Protein AF-A0A3P6RYJ1-F1 (afdb_monomer_lite)

Organism: Dibothriocephalus latus (NCBI:txid60516)

Radius of gyration: 26.03 Å; chains: 1; bounding box: 47×87×56 Å

Secondary structure (DSSP, 8-state):
-BHHHHHHHHHHHHTT----HHHHHH-EEEEEEETTPPP-TT-HHHHTT--HHHHHHHHHHHHHHHHHHHHTTTS--TTS-TTHHHHHS-EEEEEETTEEEEEEE-STT-EEE-EEEEEEEE-HHHHTT-S-GGGS-HHHHEEEEEEE-TTT-BEEE-SPPPPGGG---SPP-SBSSS----SSHHHHHHHHHHHHHHHHHHHHHHHHHHT-

Structure (mmCIF, N/CA/C/O backbone):
data_AF-A0A3P6RYJ1-F1
#
_entry.id   AF-A0A3P6RYJ1-F1
#
loop_
_atom_site.group_PDB
_atom_site.id
_atom_site.type_symbol
_atom_site.label_atom_id
_atom_site.label_alt_id
_atom_site.label_comp_id
_atom_site.label_asym_id
_atom_site.label_entity_id
_atom_site.label_seq_id
_atom_site.pdbx_PDB_ins_code
_atom_site.Cartn_x
_atom_site.Cartn_y
_atom_site.Cartn_z
_atom_site.occupancy
_atom_site.B_iso_or_equiv
_atom_site.auth_seq_id
_atom_site.auth_comp_id
_atom_site.auth_asym_id
_atom_site.auth_atom_id
_atom_site.pdbx_PDB_model_num
ATOM 1 N N . MET A 1 1 ? 5.401 1.996 4.302 1.00 82.88 1 MET A N 1
ATOM 2 C CA . MET A 1 1 ? 4.744 3.060 3.508 1.00 82.88 1 MET A CA 1
ATOM 3 C C . MET A 1 1 ? 3.743 2.413 2.556 1.00 82.88 1 MET A C 1
ATOM 5 O O . MET A 1 1 ? 4.059 1.356 2.020 1.00 82.88 1 MET A O 1
ATOM 9 N N . LEU A 1 2 ? 2.553 2.995 2.369 1.00 96.00 2 LEU A N 1
ATOM 10 C CA . LEU A 1 2 ? 1.438 2.317 1.693 1.00 96.00 2 LEU A CA 1
ATOM 11 C C . LEU A 1 2 ? 1.564 2.331 0.166 1.00 96.00 2 LEU A C 1
ATOM 13 O O . LEU A 1 2 ? 1.834 3.375 -0.422 1.00 96.00 2 LEU A O 1
ATOM 17 N N . THR A 1 3 ? 1.339 1.180 -0.476 1.00 97.12 3 THR A N 1
ATOM 18 C CA . THR A 1 3 ? 1.622 0.964 -1.909 1.00 97.12 3 THR A CA 1
ATOM 19 C C . THR A 1 3 ? 1.025 2.027 -2.825 1.00 97.12 3 THR A C 1
ATOM 21 O O . THR A 1 3 ? 1.753 2.630 -3.606 1.00 97.12 3 THR A O 1
ATOM 24 N N . TYR A 1 4 ? -0.274 2.311 -2.722 1.00 96.69 4 TYR A N 1
ATOM 25 C CA . TYR A 1 4 ? -0.924 3.259 -3.633 1.00 96.69 4 TYR A CA 1
ATOM 26 C C . TYR A 1 4 ? -0.389 4.693 -3.489 1.00 96.69 4 TYR A C 1
ATOM 28 O O . TYR A 1 4 ? -0.191 5.372 -4.496 1.00 96.69 4 TYR A O 1
ATOM 36 N N . ASP A 1 5 ? -0.096 5.132 -2.262 1.00 96.38 5 ASP A N 1
ATOM 37 C CA . ASP A 1 5 ? 0.447 6.469 -2.002 1.00 96.38 5 ASP A CA 1
ATOM 38 C C . ASP A 1 5 ? 1.859 6.615 -2.579 1.00 96.38 5 ASP A C 1
ATOM 40 O O . ASP A 1 5 ? 2.173 7.621 -3.215 1.00 96.38 5 ASP A O 1
ATOM 44 N N . ILE A 1 6 ? 2.690 5.584 -2.396 1.00 96.81 6 ILE A N 1
ATOM 45 C CA . ILE A 1 6 ? 4.089 5.582 -2.829 1.00 96.81 6 ILE A CA 1
ATOM 46 C C . ILE A 1 6 ? 4.228 5.486 -4.334 1.00 96.81 6 ILE A C 1
ATOM 48 O O . ILE A 1 6 ? 5.007 6.236 -4.912 1.00 96.81 6 ILE A O 1
ATOM 52 N N . LEU A 1 7 ? 3.463 4.611 -4.985 1.00 96.94 7 LEU A N 1
ATOM 53 C CA . LEU A 1 7 ? 3.524 4.506 -6.439 1.00 96.94 7 LEU A CA 1
ATOM 54 C C . LEU A 1 7 ? 3.045 5.799 -7.107 1.00 96.94 7 LEU A C 1
ATOM 56 O O . LEU A 1 7 ? 3.604 6.207 -8.120 1.00 96.94 7 LEU A O 1
ATOM 60 N N . ARG A 1 8 ? 2.057 6.494 -6.524 1.00 95.31 8 ARG A N 1
ATOM 61 C CA . ARG A 1 8 ? 1.645 7.818 -7.010 1.00 95.31 8 ARG A CA 1
ATOM 62 C C . ARG A 1 8 ? 2.754 8.855 -6.842 1.00 95.31 8 ARG A C 1
ATOM 64 O O . ARG A 1 8 ? 2.983 9.627 -7.763 1.00 95.31 8 ARG A O 1
ATOM 71 N N . LEU A 1 9 ? 3.434 8.865 -5.694 1.00 94.31 9 LEU A N 1
ATOM 72 C CA . LEU A 1 9 ? 4.566 9.763 -5.462 1.00 94.31 9 LEU A CA 1
ATOM 73 C C . LEU A 1 9 ? 5.677 9.516 -6.488 1.00 94.31 9 LEU A C 1
ATOM 75 O O . LEU A 1 9 ? 6.078 10.445 -7.175 1.00 94.31 9 LEU A O 1
ATOM 79 N N . TRP A 1 10 ? 6.095 8.262 -6.671 1.00 94.62 10 TRP A N 1
ATOM 80 C CA . TRP A 1 10 ? 7.112 7.917 -7.665 1.00 94.62 10 TRP A CA 1
ATOM 81 C C . TRP A 1 10 ? 6.701 8.273 -9.088 1.00 94.62 10 TRP A C 1
ATOM 83 O O . TRP A 1 10 ? 7.538 8.741 -9.850 1.00 94.62 10 TRP A O 1
ATOM 93 N N . ARG A 1 11 ? 5.428 8.086 -9.459 1.00 94.38 11 ARG A N 1
ATOM 94 C CA . ARG A 1 11 ? 4.942 8.491 -10.782 1.00 94.38 11 ARG A CA 1
ATOM 95 C C . ARG A 1 11 ? 5.188 9.980 -11.014 1.00 94.38 11 ARG A C 1
ATOM 97 O O . ARG A 1 11 ? 5.728 10.324 -12.055 1.00 94.38 11 ARG A O 1
ATOM 104 N N . ASN A 1 12 ? 4.845 10.825 -10.044 1.00 92.50 12 ASN A N 1
ATOM 105 C CA . ASN A 1 12 ? 5.045 12.270 -10.156 1.00 92.50 12 ASN A CA 1
ATOM 106 C C . ASN A 1 12 ? 6.531 12.635 -10.320 1.00 92.50 12 ASN A C 1
ATOM 108 O O . ASN A 1 12 ? 6.859 13.491 -11.132 1.00 92.50 12 ASN A O 1
ATOM 112 N N . GLU A 1 13 ? 7.437 11.967 -9.598 1.00 90.50 13 GLU A N 1
ATOM 113 C CA . GLU A 1 13 ? 8.884 12.199 -9.747 1.00 90.50 13 GLU A CA 1
ATOM 114 C C . GLU A 1 13 ? 9.395 11.775 -11.138 1.00 90.50 13 GLU A C 1
ATOM 116 O O . GLU A 1 13 ? 10.207 12.459 -11.766 1.00 90.50 13 GLU A O 1
ATOM 121 N N . LEU A 1 14 ? 8.879 10.657 -11.655 1.00 91.88 14 LEU A N 1
ATOM 122 C CA . LEU A 1 14 ? 9.252 10.102 -12.958 1.00 91.88 14 LEU A CA 1
ATOM 123 C C . LEU A 1 14 ? 8.663 10.883 -14.145 1.00 91.88 14 LEU A C 1
ATOM 125 O O . LEU A 1 14 ? 9.186 10.786 -15.254 1.00 91.88 14 LEU A O 1
ATOM 129 N N . GLU A 1 15 ? 7.613 11.682 -13.939 1.00 90.25 15 GLU A N 1
ATOM 130 C CA . GLU A 1 15 ? 7.031 12.549 -14.976 1.00 90.25 15 GLU A CA 1
ATOM 131 C C . GLU A 1 15 ? 7.998 13.637 -15.466 1.00 90.25 15 GLU A C 1
ATOM 133 O O . GLU A 1 15 ? 7.813 14.161 -16.563 1.00 90.25 15 GLU A O 1
ATOM 138 N N . SER A 1 16 ? 9.073 13.916 -14.720 1.00 81.19 16 SER A N 1
ATOM 139 C CA . SER A 1 16 ? 10.180 14.766 -15.179 1.00 81.19 16 SER A CA 1
ATOM 140 C C . SER A 1 16 ? 10.881 14.238 -16.442 1.00 81.19 16 SER A C 1
ATOM 142 O O . SER A 1 16 ? 11.546 15.008 -17.134 1.00 81.19 16 SER A O 1
ATOM 144 N N . GLY A 1 17 ? 10.725 12.947 -16.768 1.00 74.75 17 GLY A N 1
ATOM 145 C CA . GLY A 1 17 ? 11.235 12.343 -18.003 1.00 74.75 17 GLY A CA 1
ATOM 146 C C . GLY A 1 17 ? 12.753 12.154 -18.040 1.00 74.75 17 GLY A C 1
ATOM 147 O O . GLY A 1 17 ? 13.317 11.970 -19.116 1.00 74.75 17 GLY A O 1
ATOM 148 N N . VAL A 1 18 ? 13.423 12.209 -16.886 1.00 83.00 18 VAL A N 1
ATOM 149 C CA . VAL A 1 18 ? 14.875 12.013 -16.791 1.00 83.00 18 VAL A CA 1
ATOM 150 C C . VAL A 1 18 ? 15.236 10.572 -17.167 1.00 83.00 18 VAL A C 1
ATOM 152 O O . VAL A 1 18 ? 14.656 9.625 -16.638 1.00 83.00 18 VAL A O 1
ATOM 155 N N . ASP A 1 19 ? 16.221 10.400 -18.053 1.00 87.94 19 ASP A N 1
ATOM 156 C CA . ASP A 1 19 ? 16.828 9.091 -18.306 1.00 87.94 19 ASP A CA 1
ATOM 157 C C . ASP A 1 19 ? 17.632 8.661 -17.072 1.00 87.94 19 ASP A C 1
ATOM 159 O O . ASP A 1 19 ? 18.670 9.239 -16.740 1.00 87.94 19 ASP A O 1
ATOM 163 N N . LEU A 1 20 ? 17.120 7.654 -16.366 1.00 89.75 20 LEU A N 1
ATOM 164 C CA . LEU A 1 20 ? 17.733 7.105 -15.160 1.00 89.75 20 LEU A CA 1
ATOM 165 C C . LEU A 1 20 ? 18.734 5.984 -15.482 1.00 89.75 20 LEU A C 1
ATOM 167 O O . LEU A 1 20 ? 19.465 5.542 -14.590 1.00 89.75 20 LEU A O 1
ATOM 171 N N . GLY A 1 21 ? 18.749 5.478 -16.718 1.00 90.62 21 GLY A N 1
ATOM 172 C CA . GLY A 1 21 ? 19.612 4.401 -17.183 1.00 90.62 21 GLY A CA 1
ATOM 173 C C . GLY A 1 21 ? 19.709 3.219 -16.211 1.00 90.62 21 GLY A C 1
ATOM 174 O O . GLY A 1 21 ? 18.710 2.659 -15.747 1.00 90.62 21 GLY A O 1
ATOM 175 N N . ALA A 1 22 ? 20.947 2.845 -15.880 1.00 91.44 22 ALA A N 1
ATOM 176 C CA . ALA A 1 22 ? 21.252 1.742 -14.970 1.00 91.44 22 ALA A CA 1
ATOM 177 C C . ALA A 1 22 ? 20.757 1.978 -13.530 1.00 91.44 22 ALA A C 1
ATOM 179 O O . ALA A 1 22 ? 20.447 1.015 -12.825 1.00 91.44 22 ALA A O 1
ATOM 180 N N . ALA A 1 23 ? 20.647 3.235 -13.085 1.00 91.50 23 ALA A N 1
ATOM 181 C CA . ALA A 1 23 ? 20.126 3.557 -11.759 1.00 91.50 23 ALA A CA 1
ATOM 182 C C . ALA A 1 23 ? 18.617 3.276 -11.680 1.00 91.50 23 ALA A C 1
ATOM 184 O O . ALA A 1 23 ? 18.167 2.632 -10.735 1.00 91.50 23 ALA A O 1
ATOM 185 N N . GLY A 1 24 ? 17.852 3.652 -12.712 1.00 91.69 24 GLY A N 1
ATOM 186 C CA . GLY A 1 24 ? 16.423 3.328 -12.818 1.00 91.69 24 GLY A CA 1
ATOM 187 C C . GLY A 1 24 ? 16.174 1.821 -12.897 1.00 91.69 24 GLY A C 1
ATOM 188 O O . GLY A 1 24 ? 15.341 1.282 -12.170 1.00 91.69 24 GLY A O 1
ATOM 189 N N . GLN A 1 25 ? 16.981 1.116 -13.693 1.00 92.19 25 GLN A N 1
ATOM 190 C CA . GLN A 1 25 ? 16.953 -0.349 -13.756 1.00 92.19 25 GLN A CA 1
ATOM 191 C C . GLN A 1 25 ? 17.324 -1.007 -12.424 1.00 92.19 25 GLN A C 1
ATOM 193 O O . GLN A 1 25 ? 16.841 -2.095 -12.134 1.00 92.19 25 GLN A O 1
ATOM 198 N N . SER A 1 26 ? 18.142 -0.366 -11.590 1.00 92.56 26 SER A N 1
ATOM 199 C CA . SER A 1 26 ? 18.510 -0.878 -10.262 1.00 92.56 26 SER A CA 1
ATOM 200 C C . SER A 1 26 ? 17.528 -0.469 -9.161 1.00 92.56 26 SER A C 1
ATOM 202 O O . SER A 1 26 ? 17.604 -1.006 -8.059 1.00 92.56 26 SER A O 1
ATOM 204 N N . LEU A 1 27 ? 16.587 0.441 -9.442 1.00 93.06 27 LEU A N 1
ATOM 205 C CA . LEU A 1 27 ? 15.616 0.913 -8.461 1.00 93.06 27 LEU A CA 1
ATOM 206 C C . LEU A 1 27 ? 14.691 -0.226 -8.015 1.00 93.06 27 LEU A C 1
ATOM 208 O O . LEU A 1 27 ? 14.118 -0.957 -8.833 1.00 93.06 27 LEU A O 1
ATOM 212 N N . ILE A 1 28 ? 14.532 -0.326 -6.697 1.00 93.69 28 ILE A N 1
ATOM 213 C CA . ILE A 1 28 ? 13.597 -1.216 -6.017 1.00 93.69 28 ILE A CA 1
ATOM 214 C C . ILE A 1 28 ? 12.707 -0.354 -5.125 1.00 93.69 28 ILE A C 1
ATOM 216 O O . ILE A 1 28 ? 13.196 0.401 -4.287 1.00 93.69 28 ILE A O 1
ATOM 220 N N . ILE A 1 29 ? 11.395 -0.486 -5.289 1.00 95.81 29 ILE A N 1
ATOM 221 C CA . ILE A 1 29 ? 10.397 0.252 -4.518 1.00 95.81 29 ILE A CA 1
ATOM 222 C C . ILE A 1 29 ? 9.667 -0.746 -3.623 1.00 95.81 29 ILE A C 1
ATOM 224 O O . ILE A 1 29 ? 8.799 -1.494 -4.072 1.00 95.81 29 ILE A O 1
ATOM 228 N N . MET A 1 30 ? 10.024 -0.767 -2.341 1.00 95.50 30 MET A N 1
ATOM 229 C CA . MET A 1 30 ? 9.368 -1.609 -1.342 1.00 95.50 30 MET A CA 1
ATOM 230 C C . MET A 1 30 ? 8.218 -0.851 -0.675 1.00 95.50 30 MET A C 1
ATOM 232 O O . MET A 1 30 ? 8.381 0.260 -0.172 1.00 95.50 30 MET A O 1
ATOM 236 N N . THR A 1 31 ? 7.038 -1.461 -0.652 1.00 97.19 31 THR A N 1
ATOM 237 C CA . THR A 1 31 ? 5.813 -0.864 -0.105 1.00 97.19 31 THR A CA 1
ATOM 238 C C . THR A 1 31 ? 4.985 -1.890 0.651 1.00 97.19 31 THR A C 1
ATOM 240 O O . THR A 1 31 ? 5.302 -3.078 0.639 1.00 97.19 31 THR A O 1
ATOM 243 N N . THR A 1 32 ? 3.920 -1.446 1.317 1.00 96.19 32 THR A N 1
ATOM 244 C CA . THR A 1 32 ? 3.041 -2.331 2.080 1.00 96.19 32 THR A CA 1
ATOM 245 C C . THR A 1 32 ? 1.559 -2.078 1.826 1.00 96.19 32 THR A C 1
ATOM 247 O O . THR A 1 32 ? 1.129 -0.951 1.579 1.00 96.19 32 THR A O 1
ATOM 250 N N . LEU A 1 33 ? 0.754 -3.131 1.962 1.00 96.62 33 LEU A N 1
ATOM 251 C CA . LEU A 1 33 ? -0.700 -3.040 2.126 1.00 96.62 33 LEU A CA 1
ATOM 252 C C . LEU A 1 33 ? -1.129 -3.883 3.326 1.00 96.62 33 LEU A C 1
ATOM 254 O O . LEU A 1 33 ? -0.431 -4.842 3.663 1.00 96.62 33 LEU A O 1
ATOM 258 N N . PRO A 1 34 ? -2.258 -3.562 3.983 1.00 95.44 34 PRO A N 1
ATOM 259 C CA . PRO A 1 34 ? -2.792 -4.409 5.040 1.00 95.44 34 PRO A CA 1
ATOM 260 C C . PRO A 1 34 ? -2.960 -5.852 4.566 1.00 95.44 34 PRO A C 1
ATOM 262 O O . PRO A 1 34 ? -3.306 -6.095 3.405 1.00 95.44 34 PRO A O 1
ATOM 265 N N . THR A 1 35 ? -2.736 -6.813 5.461 1.00 91.88 35 THR A N 1
ATOM 266 C CA . THR A 1 35 ? -2.958 -8.234 5.147 1.00 91.88 35 THR A CA 1
ATOM 267 C C . THR A 1 35 ? -4.341 -8.472 4.543 1.00 91.88 35 THR A C 1
ATOM 269 O O . THR A 1 35 ? -5.301 -7.765 4.844 1.00 91.88 35 THR A O 1
ATOM 272 N N . ARG A 1 36 ? -4.438 -9.477 3.661 1.00 86.62 36 ARG A N 1
ATOM 273 C CA . ARG A 1 36 ? -5.643 -9.804 2.869 1.00 86.62 36 ARG A CA 1
ATOM 274 C C . ARG A 1 36 ? -6.053 -8.747 1.833 1.00 86.62 36 ARG A C 1
ATOM 276 O O . ARG A 1 36 ? -7.044 -8.948 1.139 1.00 86.62 36 ARG A O 1
ATOM 283 N N . THR A 1 37 ? -5.285 -7.670 1.671 1.00 92.06 37 THR A N 1
ATOM 284 C CA . THR A 1 37 ? -5.449 -6.752 0.538 1.00 92.06 37 THR A CA 1
ATOM 285 C C . THR A 1 37 ? -4.733 -7.310 -0.689 1.00 92.06 37 THR A C 1
ATOM 287 O O . THR A 1 37 ? -3.547 -7.636 -0.625 1.00 92.06 37 THR A O 1
ATOM 290 N N . ILE A 1 38 ? -5.439 -7.371 -1.818 1.00 91.31 38 ILE A N 1
ATOM 291 C CA . ILE A 1 38 ? -4.855 -7.676 -3.128 1.00 91.31 38 ILE A CA 1
ATOM 292 C C . ILE A 1 38 ? -4.492 -6.350 -3.804 1.00 91.31 38 ILE A C 1
ATOM 294 O O . ILE A 1 38 ? -5.329 -5.448 -3.899 1.00 91.31 38 ILE A O 1
ATOM 298 N N . TYR A 1 39 ? -3.247 -6.219 -4.262 1.00 94.31 39 TYR A N 1
ATOM 299 C CA . TYR A 1 39 ? -2.828 -5.067 -5.056 1.00 94.31 39 TYR A CA 1
ATOM 300 C C . TYR A 1 39 ? -3.540 -5.070 -6.416 1.00 94.31 39 TYR A C 1
ATOM 302 O O . TYR A 1 39 ? -3.597 -6.098 -7.087 1.00 94.31 39 TYR A O 1
ATOM 310 N N . GLN A 1 40 ? -4.090 -3.921 -6.817 1.00 94.44 40 GLN A N 1
ATOM 311 C CA . GLN A 1 40 ? -4.754 -3.743 -8.106 1.00 94.44 40 GLN A CA 1
ATOM 312 C C . GLN A 1 40 ? -4.141 -2.533 -8.833 1.00 94.44 40 GLN A C 1
ATOM 314 O O . GLN A 1 40 ? -4.321 -1.406 -8.365 1.00 94.44 40 GLN A O 1
ATOM 319 N N . PRO A 1 41 ? -3.450 -2.713 -9.972 1.00 93.06 41 PRO A N 1
ATOM 320 C CA . PRO A 1 41 ? -2.806 -1.600 -10.677 1.00 93.06 41 PRO A CA 1
ATOM 321 C C . PRO A 1 41 ? -3.805 -0.594 -11.267 1.00 93.06 41 PRO A C 1
ATOM 323 O O . PRO A 1 41 ? -3.510 0.592 -11.372 1.00 93.06 41 PRO A O 1
ATOM 326 N N . ASN A 1 42 ? -5.027 -1.035 -11.569 1.00 93.00 42 ASN A N 1
ATOM 327 C CA . ASN A 1 42 ? -6.133 -0.211 -12.061 1.00 93.00 42 ASN A CA 1
ATOM 328 C C . ASN A 1 42 ? -7.130 0.188 -10.953 1.00 93.00 42 ASN A C 1
ATOM 330 O O . ASN A 1 42 ? -8.310 0.420 -11.217 1.00 93.00 42 ASN A O 1
ATOM 334 N N . SER A 1 43 ? -6.681 0.234 -9.696 1.00 93.38 43 SER A N 1
ATOM 335 C CA . SER A 1 43 ? -7.537 0.589 -8.563 1.00 93.38 43 SER A CA 1
ATOM 336 C C . SER A 1 43 ? -8.108 2.004 -8.678 1.00 93.38 43 SER A C 1
ATOM 338 O O . SER A 1 43 ? -7.388 2.961 -8.975 1.00 93.38 43 SER A O 1
ATOM 340 N N . SER A 1 44 ? -9.376 2.168 -8.291 1.00 91.88 44 SER A N 1
ATOM 341 C CA . SER A 1 44 ? -10.027 3.479 -8.171 1.00 91.88 44 SER A CA 1
ATOM 342 C C . SER A 1 44 ? -9.381 4.386 -7.115 1.00 91.88 44 SER A C 1
ATOM 344 O O . SER A 1 44 ? -9.682 5.573 -7.048 1.00 91.88 44 SER A O 1
ATOM 346 N N . ILE A 1 45 ? -8.489 3.856 -6.272 1.00 93.06 45 ILE A N 1
ATOM 347 C CA . ILE A 1 45 ? -7.699 4.644 -5.313 1.00 93.06 45 ILE A CA 1
ATOM 348 C C . ILE A 1 45 ? -6.823 5.663 -6.047 1.00 93.06 45 ILE A C 1
ATOM 350 O O . ILE A 1 45 ? -6.709 6.804 -5.596 1.00 93.06 45 ILE A O 1
ATOM 354 N N . TYR A 1 46 ? -6.263 5.279 -7.199 1.00 92.56 46 TYR A N 1
ATOM 355 C CA . TYR A 1 46 ? -5.463 6.179 -8.021 1.00 92.56 46 TYR A CA 1
ATOM 356 C C . TYR A 1 46 ? -6.316 7.298 -8.625 1.00 92.56 46 TYR A C 1
ATOM 358 O O . TYR A 1 46 ? -5.960 8.470 -8.503 1.00 92.56 46 TYR A O 1
ATOM 366 N N . THR A 1 47 ? -7.471 6.961 -9.210 1.00 88.81 47 THR A N 1
ATOM 367 C CA . THR A 1 47 ? -8.365 7.938 -9.859 1.00 88.81 47 THR A CA 1
ATOM 368 C C . THR A 1 47 ? -9.019 8.880 -8.854 1.00 88.81 47 THR A C 1
ATOM 370 O O . THR A 1 47 ? -9.069 10.086 -9.079 1.00 88.81 47 THR A O 1
ATOM 373 N N . ASN A 1 48 ? -9.452 8.354 -7.706 1.00 88.69 48 ASN A N 1
ATOM 374 C CA . ASN A 1 48 ? -10.087 9.135 -6.641 1.00 88.69 48 ASN A CA 1
ATOM 375 C C . ASN A 1 48 ? -9.065 9.885 -5.776 1.00 88.69 48 ASN A C 1
ATOM 377 O O . ASN A 1 48 ? -9.445 10.566 -4.826 1.00 88.69 48 ASN A O 1
ATOM 381 N N . LYS A 1 49 ? -7.766 9.739 -6.077 1.00 87.56 49 LYS A N 1
ATOM 382 C CA . LYS A 1 49 ? -6.644 10.385 -5.388 1.00 87.56 49 LYS A CA 1
ATOM 383 C C . LYS A 1 49 ? -6.668 10.205 -3.866 1.00 87.56 49 LYS A C 1
ATOM 385 O O . LYS A 1 49 ? -6.126 11.041 -3.140 1.00 87.56 49 LYS A O 1
ATOM 390 N N . ILE A 1 50 ? -7.222 9.097 -3.379 1.00 90.31 50 ILE A N 1
ATOM 391 C CA . ILE A 1 50 ? -7.289 8.807 -1.945 1.00 90.31 50 ILE A CA 1
ATOM 392 C C . ILE A 1 50 ? -5.858 8.667 -1.419 1.00 90.31 50 ILE A C 1
ATOM 394 O O . ILE A 1 50 ? -5.084 7.872 -1.944 1.00 90.31 50 ILE A O 1
ATOM 398 N N . ASN A 1 51 ? -5.509 9.443 -0.391 1.00 94.38 51 ASN A N 1
ATOM 399 C CA . ASN A 1 51 ? -4.295 9.211 0.384 1.00 94.38 51 ASN A CA 1
ATOM 400 C C . ASN A 1 51 ? -4.608 8.143 1.437 1.00 94.38 51 ASN A C 1
ATOM 402 O O . ASN A 1 51 ? -5.358 8.408 2.382 1.00 94.38 51 ASN A O 1
ATOM 406 N N . LEU A 1 52 ? -4.094 6.929 1.251 1.00 94.50 52 LEU A N 1
ATOM 407 C CA . LEU A 1 52 ? -4.415 5.816 2.137 1.00 94.50 52 LEU A CA 1
ATOM 408 C C . LEU A 1 52 ? -3.847 6.013 3.535 1.00 94.50 52 LEU A C 1
ATOM 410 O O . LEU A 1 52 ? -4.500 5.601 4.488 1.00 94.50 52 LEU A O 1
ATOM 414 N N . ALA A 1 53 ? -2.684 6.646 3.685 1.00 94.12 53 ALA A N 1
ATOM 415 C CA . ALA A 1 53 ? -2.115 6.928 4.999 1.00 94.12 53 ALA A CA 1
ATOM 416 C C . ALA A 1 53 ? -3.013 7.888 5.792 1.00 94.12 53 ALA A C 1
ATOM 418 O O . ALA A 1 53 ? -3.351 7.614 6.944 1.00 94.12 53 ALA A O 1
ATOM 419 N N . THR A 1 54 ? -3.473 8.967 5.154 1.00 94.88 54 THR A N 1
ATOM 420 C CA . THR A 1 54 ? -4.422 9.913 5.756 1.00 94.88 54 THR A CA 1
ATOM 421 C C . THR A 1 54 ? -5.752 9.235 6.077 1.00 94.88 54 THR A C 1
ATOM 423 O O . THR A 1 54 ? -6.270 9.394 7.182 1.00 94.88 54 THR A O 1
ATOM 426 N N . ALA A 1 55 ? -6.294 8.446 5.145 1.00 94.62 55 ALA A N 1
ATOM 427 C CA . ALA A 1 55 ? -7.548 7.733 5.355 1.00 94.62 55 ALA A CA 1
ATOM 428 C C . ALA A 1 55 ? -7.435 6.707 6.495 1.00 94.62 55 ALA A C 1
ATOM 430 O O . ALA A 1 55 ? -8.328 6.631 7.334 1.00 94.62 55 ALA A O 1
ATOM 431 N N . ALA A 1 56 ? -6.323 5.971 6.574 1.00 94.62 56 ALA A N 1
ATOM 432 C CA . ALA A 1 56 ? -6.035 5.029 7.652 1.00 94.62 56 ALA A CA 1
ATOM 433 C C . ALA A 1 56 ? -5.960 5.722 9.017 1.00 94.62 56 ALA A C 1
ATOM 435 O O . ALA A 1 56 ? -6.567 5.242 9.972 1.00 94.62 56 ALA A O 1
ATOM 436 N N . ALA A 1 57 ? -5.273 6.864 9.102 1.00 94.50 57 ALA A N 1
ATOM 437 C CA . ALA A 1 57 ? -5.171 7.640 10.335 1.00 94.50 57 ALA A CA 1
ATOM 438 C C . ALA A 1 57 ? -6.542 8.161 10.800 1.00 94.50 57 ALA A C 1
ATOM 440 O O . ALA A 1 57 ? -6.928 7.946 11.950 1.00 94.50 57 ALA A O 1
ATOM 441 N N . ALA A 1 58 ? -7.307 8.784 9.897 1.00 96.12 58 ALA A N 1
ATOM 442 C CA . ALA A 1 58 ? -8.645 9.288 10.201 1.00 96.12 58 ALA A CA 1
ATOM 443 C C . ALA A 1 58 ? -9.608 8.152 10.583 1.00 96.12 58 ALA A C 1
ATOM 445 O O . ALA A 1 58 ? -10.308 8.236 11.592 1.00 96.12 58 ALA A O 1
ATOM 446 N N . GLY A 1 59 ? -9.598 7.059 9.817 1.00 96.44 59 GLY A N 1
ATOM 447 C CA . GLY A 1 59 ? -10.416 5.880 10.079 1.00 96.44 59 GLY A CA 1
ATOM 448 C C . GLY A 1 59 ? -10.091 5.232 11.423 1.00 96.44 59 GLY A C 1
ATOM 449 O O . GLY A 1 59 ? -11.009 4.858 12.153 1.00 96.44 59 GLY A O 1
ATOM 450 N N . LEU A 1 60 ? -8.808 5.132 11.787 1.00 96.25 60 LEU A N 1
ATOM 451 C CA . LEU A 1 60 ? -8.395 4.591 13.080 1.00 96.25 60 LEU A CA 1
ATOM 452 C C . LEU A 1 60 ? -8.891 5.479 14.221 1.00 96.25 60 LEU A C 1
ATOM 454 O O . LEU A 1 60 ? -9.514 4.966 15.146 1.00 96.25 60 LEU A O 1
ATOM 458 N N . ALA A 1 61 ? -8.690 6.796 14.133 1.00 96.31 61 ALA A N 1
ATOM 459 C CA . ALA A 1 61 ? -9.174 7.734 15.144 1.00 96.31 61 ALA A CA 1
ATOM 460 C C . ALA A 1 61 ? -10.695 7.615 15.341 1.00 96.31 61 ALA A C 1
ATOM 462 O O . ALA A 1 61 ? -11.157 7.403 16.462 1.00 96.31 61 ALA A O 1
ATOM 463 N N . MET A 1 62 ? -11.469 7.639 14.249 1.00 96.81 62 MET A N 1
ATOM 464 C CA . MET A 1 62 ? -12.923 7.456 14.297 1.00 96.81 62 MET A CA 1
ATOM 465 C C . MET A 1 62 ? -13.310 6.119 14.928 1.00 96.81 62 MET A C 1
ATOM 467 O O . MET A 1 62 ? -14.213 6.062 15.764 1.00 96.81 62 MET A O 1
ATOM 471 N N . ARG A 1 63 ? -12.624 5.035 14.551 1.00 97.25 63 ARG A N 1
ATOM 472 C CA . ARG A 1 63 ? -12.905 3.702 15.079 1.00 97.25 63 ARG A CA 1
ATOM 473 C C . ARG A 1 63 ? -12.638 3.622 16.580 1.00 97.25 63 ARG A C 1
ATOM 475 O O . ARG A 1 63 ? -13.459 3.064 17.304 1.00 97.25 63 ARG A O 1
ATOM 482 N N . LEU A 1 64 ? -11.536 4.194 17.053 1.00 96.56 64 LEU A N 1
ATOM 483 C CA . LEU A 1 64 ? -11.210 4.241 18.477 1.00 96.56 64 LEU A CA 1
ATOM 484 C C . LEU A 1 64 ? -12.227 5.076 19.256 1.00 96.56 64 LEU A C 1
ATOM 486 O O . LEU A 1 64 ? -12.694 4.637 20.305 1.00 96.56 64 LEU A O 1
ATOM 490 N N . THR A 1 65 ? -12.655 6.225 18.731 1.00 96.38 65 THR A N 1
ATOM 491 C CA . THR A 1 65 ? -13.731 7.018 19.343 1.00 96.38 65 THR A CA 1
ATOM 492 C C . THR A 1 65 ? -15.029 6.219 19.438 1.00 96.38 65 THR A C 1
ATOM 494 O O . THR A 1 65 ? -15.634 6.175 20.504 1.00 96.38 65 THR A O 1
ATOM 497 N N . GLN A 1 66 ? -15.441 5.531 18.368 1.00 96.44 66 GLN A N 1
ATOM 498 C CA . GLN A 1 66 ? -16.644 4.687 18.377 1.00 96.44 66 GLN A CA 1
ATOM 499 C C . GLN A 1 66 ? -16.574 3.587 19.441 1.00 96.44 66 GLN A C 1
ATOM 501 O O . GLN A 1 66 ? -17.558 3.337 20.136 1.00 96.44 66 GLN A O 1
ATOM 506 N N . LEU A 1 67 ? -15.421 2.927 19.567 1.00 96.00 67 LEU A N 1
ATOM 507 C CA . LEU A 1 67 ? -15.219 1.876 20.563 1.00 96.00 67 LEU A CA 1
ATOM 508 C C . LEU A 1 67 ? -15.274 2.437 21.989 1.00 96.00 67 LEU A C 1
ATOM 510 O O . LEU A 1 67 ? -15.948 1.852 22.833 1.00 96.00 67 LEU A O 1
ATOM 514 N N . ASN A 1 68 ? -14.658 3.594 22.237 1.00 96.19 68 ASN A N 1
ATOM 515 C CA . ASN A 1 68 ? -14.719 4.262 23.539 1.00 96.19 68 ASN A CA 1
ATOM 516 C C . ASN A 1 68 ? -16.140 4.731 23.892 1.00 96.19 68 ASN A C 1
ATOM 518 O O . ASN A 1 68 ? -16.605 4.475 24.997 1.00 96.19 68 ASN A O 1
ATOM 522 N N . VAL A 1 69 ? -16.870 5.339 22.948 1.00 96.44 69 VAL A N 1
ATOM 523 C CA . VAL A 1 69 ? -18.279 5.734 23.143 1.00 96.44 69 VAL A CA 1
ATOM 524 C C . VAL A 1 69 ? -19.145 4.521 23.471 1.00 96.44 69 VAL A C 1
ATOM 526 O O . VAL A 1 69 ? -19.994 4.585 24.358 1.00 96.44 69 VAL A O 1
ATOM 529 N N . LYS A 1 70 ? -18.930 3.397 22.778 1.00 95.31 70 LYS A N 1
ATOM 530 C CA . LYS A 1 70 ? -19.650 2.150 23.052 1.00 95.31 70 LYS A CA 1
ATOM 531 C C . LYS A 1 70 ? -19.339 1.619 24.454 1.00 95.31 70 LYS A C 1
ATOM 533 O O . LYS A 1 70 ? -20.264 1.217 25.153 1.00 95.31 70 LYS A O 1
ATOM 538 N N . ALA A 1 71 ? -18.069 1.624 24.859 1.00 92.88 71 ALA A N 1
ATOM 539 C CA . ALA A 1 71 ? -17.647 1.170 26.183 1.00 92.88 71 ALA A CA 1
ATOM 540 C C . ALA A 1 71 ? -18.221 2.044 27.312 1.00 92.88 71 ALA A C 1
ATOM 542 O O . ALA A 1 71 ? -18.651 1.516 28.332 1.00 92.88 71 ALA A O 1
ATOM 543 N N . GLY A 1 72 ? -18.307 3.361 27.104 1.00 92.25 72 GLY A N 1
ATOM 544 C CA . GLY A 1 72 ? -18.882 4.321 28.053 1.00 92.25 72 GLY A CA 1
ATOM 545 C C . GLY A 1 72 ? -20.408 4.470 27.990 1.00 92.25 72 GLY A C 1
ATOM 546 O O . GLY A 1 72 ? -20.938 5.483 28.445 1.00 92.25 72 GLY A O 1
ATOM 547 N N . GLY A 1 73 ? -21.138 3.524 27.386 1.00 93.94 73 GLY A N 1
ATOM 548 C CA . GLY A 1 73 ? -22.607 3.556 27.349 1.00 93.94 73 GLY A CA 1
ATOM 549 C C . GLY A 1 73 ? -23.196 4.720 26.539 1.00 93.94 73 GLY A C 1
ATOM 550 O O . GLY A 1 73 ? -24.238 5.263 26.898 1.00 93.94 73 GLY A O 1
ATOM 551 N N . GLY A 1 74 ? -22.524 5.127 25.460 1.00 94.56 74 GLY A N 1
ATOM 552 C CA . GLY A 1 74 ? -22.935 6.239 24.596 1.00 94.56 74 GLY A CA 1
ATOM 553 C C . GLY A 1 74 ? -22.244 7.570 24.904 1.00 94.56 74 GLY A C 1
ATOM 554 O O . GLY A 1 74 ? -22.569 8.578 24.279 1.00 94.56 74 GLY A O 1
ATOM 555 N N . LYS A 1 75 ? -21.282 7.594 25.833 1.00 94.12 75 LYS A N 1
ATOM 556 C CA . LYS A 1 75 ? -20.497 8.782 26.191 1.00 94.12 75 LYS A CA 1
ATOM 557 C C . LYS A 1 75 ? -19.007 8.459 26.216 1.00 94.12 75 LYS A C 1
ATOM 559 O O . LYS A 1 75 ? -18.617 7.309 26.389 1.00 94.12 75 LYS A O 1
ATOM 564 N N . LEU A 1 76 ? -18.180 9.485 26.037 1.00 94.00 76 LEU A N 1
ATOM 565 C CA . LEU A 1 76 ? -16.742 9.379 26.265 1.00 94.00 76 LEU A CA 1
ATOM 566 C C . LEU A 1 76 ? -16.463 9.502 27.765 1.00 94.00 76 LEU A C 1
ATOM 568 O O . LEU A 1 76 ? -16.904 10.463 28.395 1.00 94.00 76 LEU A O 1
ATOM 572 N N . ASP A 1 77 ? -15.735 8.536 28.314 1.00 92.50 77 ASP A N 1
ATOM 573 C CA . ASP A 1 77 ? -15.235 8.581 29.685 1.00 92.50 77 ASP A CA 1
ATOM 574 C C . ASP A 1 77 ? -13.918 9.383 29.713 1.00 92.50 77 ASP A C 1
ATOM 576 O O . ASP A 1 77 ? -12.947 8.962 29.080 1.00 92.50 77 ASP A O 1
ATOM 580 N N . PRO A 1 78 ? -13.852 10.531 30.415 1.00 91.56 78 PRO A N 1
ATOM 581 C CA . PRO A 1 78 ? -12.648 11.361 30.458 1.00 91.56 78 PRO A CA 1
ATOM 582 C C . PRO A 1 78 ? -11.483 10.710 31.221 1.00 91.56 78 PRO A C 1
ATOM 584 O O . PRO A 1 78 ? -10.367 11.218 31.160 1.00 91.56 78 PRO A O 1
ATOM 587 N N . THR A 1 79 ? -11.720 9.611 31.944 1.00 92.94 79 THR A N 1
ATOM 588 C CA . THR A 1 79 ? -10.681 8.864 32.673 1.00 92.94 79 THR A CA 1
ATOM 589 C C . THR A 1 79 ? -9.994 7.797 31.817 1.00 92.94 79 THR A C 1
ATOM 591 O O . THR A 1 79 ? -8.999 7.212 32.246 1.00 92.94 79 THR A O 1
ATOM 594 N N . LYS A 1 80 ? -10.509 7.544 30.608 1.00 90.88 80 LYS A N 1
ATOM 595 C CA . LYS A 1 80 ? -10.070 6.470 29.713 1.00 90.88 80 LYS A CA 1
ATOM 596 C C . LYS A 1 80 ? -9.263 7.010 28.539 1.00 90.88 80 LYS A C 1
ATOM 598 O O . LYS A 1 80 ? -9.557 8.069 27.984 1.00 90.88 80 LYS A O 1
ATOM 603 N N . GLY A 1 81 ? -8.223 6.275 28.151 1.00 92.00 81 GLY A N 1
ATOM 604 C CA . GLY A 1 81 ? -7.344 6.677 27.053 1.00 92.00 81 GLY A CA 1
ATOM 605 C C . GLY A 1 81 ? -7.957 6.378 25.682 1.00 92.00 81 GLY A C 1
ATOM 606 O O . GLY A 1 81 ? -8.570 5.333 25.490 1.00 9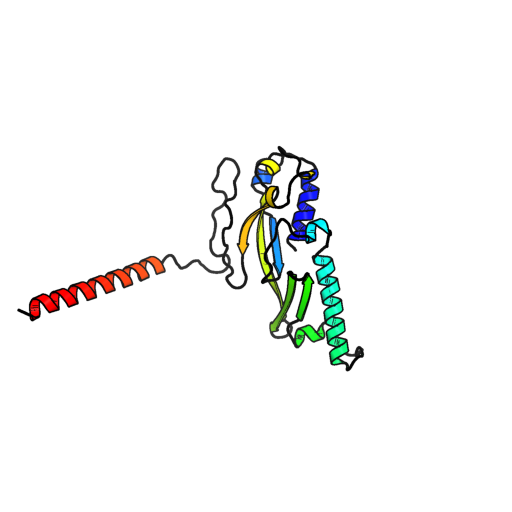2.00 81 GLY A O 1
ATOM 607 N N . LEU A 1 82 ? -7.718 7.233 24.677 1.00 93.75 82 LEU A N 1
ATOM 608 C CA . LEU A 1 82 ? -8.224 7.012 23.308 1.00 93.75 82 LEU A CA 1
ATOM 609 C C . LEU A 1 82 ? -7.823 5.637 22.739 1.00 93.75 82 LEU A C 1
ATOM 611 O O . LEU A 1 82 ? -8.618 4.998 22.053 1.00 93.75 82 LEU A O 1
ATOM 615 N N . PHE A 1 83 ? -6.605 5.181 23.032 1.00 92.94 83 PHE A N 1
ATOM 616 C CA . PHE A 1 83 ? -6.047 3.922 22.529 1.00 92.94 83 PHE A CA 1
ATOM 617 C C . PHE A 1 83 ? -6.379 2.699 23.394 1.00 92.94 83 PHE A C 1
ATOM 619 O O . PHE A 1 83 ? -6.051 1.582 23.005 1.00 92.94 83 PHE A O 1
ATOM 626 N N . GLU A 1 84 ? -7.070 2.872 24.524 1.00 91.62 84 GLU A N 1
ATOM 627 C CA . GLU A 1 84 ? -7.431 1.775 25.430 1.00 91.62 84 GLU A CA 1
ATOM 628 C C . GLU A 1 84 ? -8.174 0.608 24.751 1.00 91.62 84 GLU A C 1
ATOM 630 O O . GLU A 1 84 ? -7.877 -0.542 25.082 1.00 91.62 84 GLU A O 1
ATOM 635 N N . PRO A 1 85 ? -9.048 0.824 23.742 1.00 92.44 85 PRO A N 1
ATOM 636 C CA . PRO A 1 85 ? -9.656 -0.283 23.010 1.00 92.44 85 PRO A CA 1
ATOM 637 C C . PRO A 1 85 ? -8.648 -1.240 22.362 1.00 92.44 85 PRO A C 1
ATOM 639 O O . PRO A 1 85 ? -8.941 -2.427 22.261 1.00 92.44 85 PRO A O 1
ATOM 642 N N . MET A 1 86 ? -7.467 -0.763 21.952 1.00 92.25 86 MET A N 1
ATOM 643 C CA . MET A 1 86 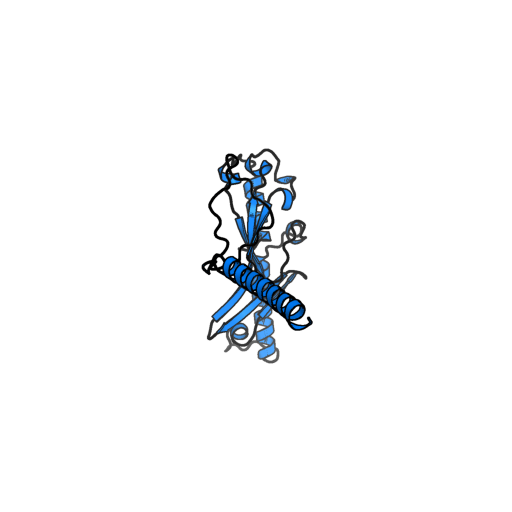? -6.449 -1.603 21.304 1.00 92.25 86 MET A CA 1
ATOM 644 C C . MET A 1 86 ? -5.824 -2.604 22.282 1.00 92.25 86 MET A C 1
ATOM 646 O O . MET A 1 86 ? -5.424 -3.684 21.865 1.00 92.25 86 MET A O 1
ATOM 650 N N . ASN A 1 87 ? -5.808 -2.298 23.582 1.00 88.88 87 ASN A N 1
ATOM 651 C CA . ASN A 1 87 ? -5.289 -3.207 24.607 1.00 88.88 87 ASN A CA 1
ATOM 652 C C . ASN A 1 87 ? -6.262 -4.341 24.944 1.00 88.88 87 ASN A C 1
ATOM 654 O O . ASN A 1 87 ? -5.848 -5.368 25.467 1.00 88.88 87 ASN A O 1
ATOM 658 N N . ASN A 1 88 ? -7.551 -4.181 24.649 1.00 86.62 88 ASN A N 1
ATOM 659 C CA . ASN A 1 88 ? -8.577 -5.136 25.073 1.00 86.62 88 ASN A CA 1
ATOM 660 C C . ASN A 1 88 ? -9.105 -5.999 23.921 1.00 86.62 88 ASN A C 1
ATOM 662 O O . ASN A 1 88 ? -9.739 -7.024 24.162 1.00 86.62 88 ASN A O 1
ATOM 666 N N . GLN A 1 89 ? -8.888 -5.579 22.673 1.00 89.44 89 GLN A N 1
ATOM 667 C CA . GLN A 1 89 ? -9.402 -6.267 21.493 1.00 89.44 89 GLN A CA 1
ATOM 668 C C . GLN A 1 89 ? -8.643 -5.886 20.219 1.00 89.44 89 GLN A C 1
ATOM 670 O O . GLN A 1 89 ? -8.107 -4.785 20.094 1.00 89.44 89 GLN A O 1
ATOM 675 N N . ASP A 1 90 ? -8.719 -6.764 19.218 1.00 92.8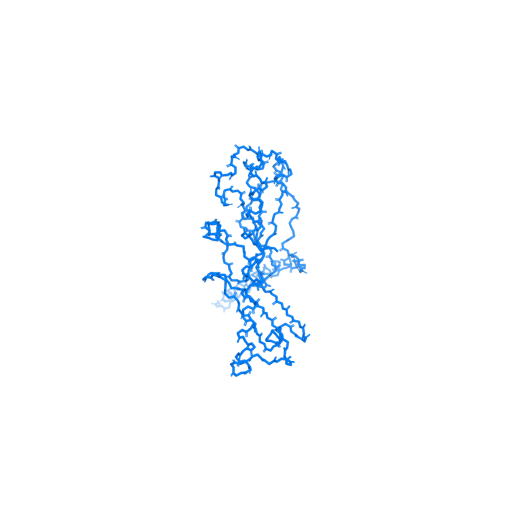1 90 ASP A N 1
ATOM 676 C CA . ASP A 1 90 ? -8.345 -6.423 17.848 1.00 92.81 90 ASP A CA 1
ATOM 677 C C . ASP A 1 90 ? -9.178 -5.238 17.331 1.00 92.81 90 ASP A C 1
ATOM 679 O O . ASP A 1 90 ? -10.400 -5.143 17.530 1.00 92.81 90 ASP A O 1
ATOM 683 N N . VAL A 1 91 ? -8.519 -4.350 16.588 1.00 95.00 91 VAL A N 1
ATOM 684 C CA . VAL A 1 91 ? -9.151 -3.197 15.948 1.00 95.00 91 VAL A CA 1
ATOM 685 C C . VAL A 1 91 ? -9.059 -3.330 14.434 1.00 95.00 91 VAL A C 1
ATOM 687 O O . VAL A 1 91 ? -7.983 -3.422 13.846 1.00 95.00 91 VAL A O 1
ATOM 690 N N . TYR A 1 92 ? -10.230 -3.301 13.800 1.00 95.50 92 TYR A N 1
ATOM 691 C CA . TYR A 1 92 ? -10.400 -3.338 12.352 1.00 95.50 92 TYR A CA 1
ATOM 692 C C . TYR A 1 92 ? -10.859 -1.969 11.861 1.00 95.50 92 TYR A C 1
ATOM 694 O O . TYR A 1 92 ? -11.846 -1.426 12.366 1.00 95.50 92 TYR A O 1
ATOM 702 N N . VAL A 1 93 ? -10.152 -1.432 10.870 1.00 96.38 93 VAL A N 1
ATOM 703 C CA . VAL A 1 93 ? -10.399 -0.109 10.295 1.00 96.38 93 VAL A CA 1
ATOM 704 C C . VAL A 1 93 ? -10.627 -0.256 8.787 1.00 96.38 93 VAL A C 1
ATOM 706 O O . VAL A 1 93 ? -9.659 -0.316 8.021 1.00 96.38 93 VAL A O 1
ATOM 709 N N . PRO A 1 94 ? -11.890 -0.368 8.340 1.00 94.50 94 PRO A N 1
ATOM 710 C CA . PRO A 1 94 ? -12.209 -0.429 6.920 1.00 94.50 94 PRO A CA 1
ATOM 711 C C . PRO A 1 94 ? -12.028 0.953 6.282 1.00 94.50 94 PRO A C 1
ATOM 713 O O . PRO A 1 94 ? -12.603 1.933 6.747 1.00 94.50 94 PRO A O 1
ATOM 716 N N . ILE A 1 95 ? -11.235 1.027 5.211 1.00 92.69 95 ILE A N 1
ATOM 717 C CA . ILE A 1 95 ? -10.970 2.268 4.458 1.00 92.69 95 ILE A CA 1
ATOM 718 C C . ILE A 1 95 ? -11.669 2.251 3.102 1.00 92.69 95 ILE A C 1
ATOM 720 O O . ILE A 1 95 ? -12.231 3.249 2.665 1.00 92.69 95 ILE A O 1
ATOM 724 N N . THR A 1 96 ? -11.665 1.098 2.439 1.00 90.00 96 THR A N 1
ATOM 725 C CA . THR A 1 96 ? -12.465 0.837 1.237 1.00 90.00 96 THR A CA 1
ATOM 726 C C . THR A 1 96 ? -13.060 -0.569 1.348 1.00 90.00 96 THR A C 1
ATOM 728 O O . THR A 1 96 ? -12.590 -1.346 2.185 1.00 90.00 96 THR A O 1
ATOM 731 N N . PRO A 1 97 ? -14.015 -0.968 0.485 1.00 87.75 97 PRO A N 1
ATOM 732 C CA . PRO A 1 97 ? -14.546 -2.334 0.494 1.00 87.75 97 PRO A CA 1
ATOM 733 C C . PRO A 1 97 ? -13.479 -3.436 0.368 1.00 87.75 97 PRO A C 1
ATOM 735 O O . PRO A 1 97 ? -13.735 -4.575 0.743 1.00 87.75 97 PRO A O 1
ATOM 738 N N . LYS A 1 98 ? -12.285 -3.112 -0.151 1.00 90.56 98 LYS A N 1
ATOM 739 C CA . LYS A 1 98 ? -11.182 -4.062 -0.371 1.00 90.56 98 LYS A CA 1
ATOM 740 C C . LYS A 1 98 ? -9.963 -3.835 0.529 1.00 90.56 98 LYS A C 1
ATOM 742 O O . LYS A 1 98 ? -9.020 -4.615 0.454 1.00 90.56 98 LYS A O 1
ATOM 747 N N . ILE A 1 99 ? -9.948 -2.775 1.343 1.00 94.69 99 ILE A N 1
ATOM 748 C CA . ILE A 1 99 ? -8.806 -2.424 2.202 1.00 94.69 99 ILE A CA 1
ATOM 749 C C . ILE A 1 99 ? -9.297 -2.201 3.622 1.00 94.69 99 ILE A C 1
ATOM 751 O O . ILE A 1 99 ? -10.020 -1.243 3.898 1.00 94.69 99 ILE A O 1
ATOM 755 N N . THR A 1 100 ? -8.846 -3.064 4.526 1.00 96.06 100 THR A N 1
ATOM 756 C CA . THR A 1 100 ? -9.109 -2.963 5.961 1.00 96.06 100 THR A CA 1
ATOM 757 C C . THR A 1 100 ? -7.800 -3.121 6.714 1.00 96.06 100 THR A C 1
ATOM 759 O O . THR A 1 100 ? -7.101 -4.117 6.545 1.00 96.06 100 THR A O 1
ATOM 762 N N . PHE A 1 101 ? -7.470 -2.141 7.549 1.00 95.81 101 PHE A N 1
ATOM 763 C CA . PHE A 1 101 ? -6.319 -2.219 8.440 1.00 95.81 101 PHE A CA 1
ATOM 764 C C . PHE A 1 101 ? -6.698 -3.031 9.670 1.00 95.81 101 PHE A C 1
ATOM 766 O O . PHE A 1 101 ? -7.779 -2.846 10.231 1.00 95.81 101 PHE A O 1
ATOM 773 N N . ARG A 1 102 ? -5.801 -3.926 10.079 1.00 94.44 102 ARG A N 1
ATOM 774 C CA . ARG A 1 102 ? -5.968 -4.764 11.260 1.00 94.44 102 ARG A CA 1
ATOM 775 C C . ARG A 1 102 ? -4.830 -4.497 12.229 1.00 94.44 102 ARG A C 1
ATOM 777 O O . ARG A 1 102 ? -3.663 -4.641 11.860 1.00 94.44 102 ARG A O 1
ATOM 784 N N . PHE A 1 103 ? -5.209 -4.132 13.443 1.00 93.62 103 PHE A N 1
ATOM 785 C CA . PHE A 1 103 ? -4.322 -3.966 14.580 1.00 93.62 103 PHE A CA 1
ATOM 786 C C . PHE A 1 103 ? -4.657 -5.059 15.587 1.00 93.62 103 PHE A C 1
ATOM 788 O O . PHE A 1 103 ? -5.802 -5.147 16.031 1.00 93.62 103 PHE A O 1
ATOM 795 N N . GLU A 1 104 ? -3.684 -5.911 15.882 1.00 92.06 104 GLU A N 1
ATOM 796 C CA . GLU A 1 104 ? -3.825 -6.993 16.852 1.00 92.06 104 GLU A CA 1
ATOM 797 C C . GLU A 1 104 ? -3.143 -6.613 18.159 1.00 92.06 104 GLU A C 1
ATOM 799 O O . GLU A 1 104 ? -2.048 -6.037 18.143 1.00 92.06 104 GLU A O 1
ATOM 804 N N . ASN A 1 105 ? -3.761 -7.002 19.272 1.00 86.25 105 ASN A N 1
ATOM 805 C CA . ASN A 1 105 ? -3.046 -7.098 20.533 1.00 86.25 105 ASN A CA 1
ATOM 806 C C . ASN A 1 105 ? -2.123 -8.326 20.459 1.00 86.25 105 ASN A C 1
ATOM 808 O O . ASN A 1 105 ? -2.581 -9.457 20.294 1.00 86.25 105 ASN A O 1
ATOM 812 N N . TYR A 1 106 ? -0.819 -8.081 20.537 1.00 82.56 106 TYR A N 1
ATOM 813 C CA . TYR A 1 106 ? 0.239 -9.077 20.420 1.00 82.56 106 TYR A CA 1
ATOM 814 C C . TYR A 1 106 ? 1.011 -9.275 21.732 1.00 82.56 106 TYR A C 1
ATOM 816 O O . TYR A 1 106 ? 2.155 -9.704 21.722 1.00 82.56 106 TYR A O 1
ATOM 824 N N . GLY A 1 107 ? 0.395 -8.980 22.876 1.00 74.81 107 GLY A N 1
ATOM 825 C CA . GLY A 1 107 ? 1.000 -9.195 24.187 1.00 74.81 107 GLY A CA 1
ATOM 826 C C . GLY A 1 107 ? 0.761 -8.035 25.143 1.00 74.81 107 GLY A C 1
ATOM 827 O O . GLY A 1 107 ? -0.039 -7.132 24.899 1.00 74.81 107 GLY A O 1
ATOM 828 N N . THR A 1 108 ? 1.463 -8.048 26.272 1.00 76.38 108 THR A N 1
ATOM 829 C CA . THR A 1 108 ? 1.324 -7.003 27.289 1.00 76.38 108 THR A CA 1
ATOM 830 C C . THR A 1 108 ? 1.799 -5.661 26.734 1.00 76.38 108 THR A C 1
ATOM 832 O O . THR A 1 108 ? 2.997 -5.426 26.621 1.00 76.38 108 THR A O 1
ATOM 835 N N . ASN A 1 109 ? 0.854 -4.767 26.431 1.00 72.56 109 ASN A N 1
ATOM 836 C CA . ASN A 1 109 ? 1.099 -3.438 25.855 1.00 72.56 109 ASN A CA 1
ATOM 837 C C . ASN A 1 109 ? 1.763 -3.449 24.465 1.00 72.56 109 ASN A C 1
ATOM 839 O O . ASN A 1 109 ? 2.368 -2.453 24.066 1.00 72.56 109 ASN A O 1
ATOM 843 N N . GLU A 1 110 ? 1.630 -4.539 23.709 1.00 83.56 110 GLU A N 1
ATOM 844 C CA . GLU A 1 110 ? 2.167 -4.640 22.353 1.00 83.56 110 GLU A CA 1
ATOM 845 C C . GLU A 1 110 ? 1.036 -4.668 21.330 1.00 83.56 110 GLU A C 1
ATOM 847 O O . GLU A 1 110 ? 0.237 -5.601 21.289 1.00 83.56 110 GLU A O 1
ATOM 852 N N . ILE A 1 111 ? 0.983 -3.650 20.469 1.00 87.56 111 ILE A N 1
ATOM 853 C CA . ILE A 1 111 ? 0.036 -3.599 19.355 1.00 87.56 111 ILE A CA 1
ATOM 854 C C . ILE A 1 111 ? 0.791 -3.701 18.040 1.00 87.56 111 ILE A C 1
ATOM 856 O O . ILE A 1 111 ? 1.694 -2.906 17.772 1.00 87.56 111 ILE A O 1
ATOM 860 N N . ARG A 1 112 ? 0.381 -4.634 17.178 1.00 89.56 112 ARG A N 1
ATOM 861 C CA . ARG A 1 112 ? 0.968 -4.796 15.844 1.00 89.56 112 ARG A CA 1
ATOM 862 C C . ARG A 1 112 ? -0.043 -4.536 14.740 1.00 89.56 112 ARG A C 1
ATOM 864 O O . ARG A 1 112 ? -1.174 -5.013 14.781 1.00 89.56 112 ARG A O 1
ATOM 871 N N . GLY A 1 113 ? 0.387 -3.813 13.711 1.00 90.25 113 GLY A N 1
ATOM 872 C CA . GLY A 1 113 ? -0.330 -3.741 12.441 1.00 90.25 113 GLY A CA 1
ATOM 873 C C . GLY A 1 113 ? 0.113 -4.873 11.517 1.00 90.25 113 GLY A C 1
ATOM 874 O O . GLY A 1 113 ? 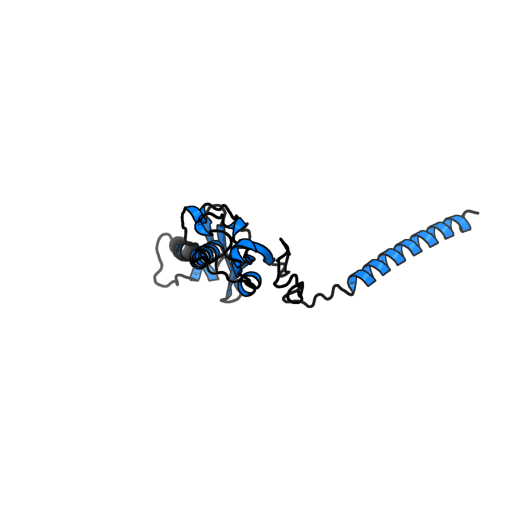1.309 -5.132 11.390 1.00 90.25 113 GLY A O 1
ATOM 875 N N . LEU A 1 114 ? -0.835 -5.537 10.859 1.00 91.31 114 LEU A N 1
ATOM 876 C CA . LEU A 1 114 ? -0.531 -6.648 9.957 1.00 91.31 114 LEU A CA 1
ATOM 877 C C . LEU A 1 114 ? -0.489 -6.208 8.492 1.00 91.31 114 LEU A C 1
ATOM 879 O O . LEU A 1 114 ? -1.509 -5.786 7.937 1.00 91.31 114 LEU A O 1
ATOM 883 N N . TYR A 1 115 ? 0.656 -6.414 7.837 1.00 93.31 115 TYR A N 1
ATOM 884 C CA . TYR A 1 115 ? 0.897 -6.002 6.454 1.00 93.31 115 TYR A CA 1
ATOM 885 C C . TYR A 1 115 ? 1.513 -7.108 5.591 1.00 93.31 115 TYR A C 1
ATOM 887 O O . TYR A 1 115 ? 2.279 -7.935 6.074 1.00 93.31 115 TYR A O 1
ATOM 895 N N . ASN A 1 116 ? 1.212 -7.057 4.295 1.00 93.38 116 ASN A N 1
ATOM 896 C CA . ASN A 1 116 ? 1.975 -7.710 3.237 1.00 93.38 116 ASN A CA 1
ATOM 897 C C . ASN A 1 116 ? 2.915 -6.681 2.600 1.00 93.38 116 ASN A C 1
ATOM 899 O O . ASN A 1 116 ? 2.543 -5.510 2.463 1.00 93.38 116 ASN A O 1
ATOM 903 N N . MET A 1 117 ? 4.105 -7.113 2.187 1.00 93.69 117 MET A N 1
ATOM 904 C CA . MET A 1 117 ? 5.056 -6.269 1.465 1.00 93.69 117 MET A CA 1
ATOM 905 C C . MET A 1 117 ? 4.993 -6.558 -0.032 1.00 93.69 117 MET A C 1
ATOM 907 O O . MET A 1 117 ? 4.889 -7.711 -0.450 1.00 93.69 117 MET A O 1
ATOM 911 N N . PHE A 1 118 ? 5.080 -5.501 -0.829 1.00 95.62 118 PHE A N 1
ATOM 912 C CA . PHE A 1 118 ? 5.073 -5.542 -2.285 1.00 95.62 118 PHE A CA 1
ATOM 913 C C . PHE A 1 118 ? 6.315 -4.821 -2.792 1.00 95.62 118 PHE A C 1
ATOM 915 O O . PHE A 1 118 ? 6.577 -3.680 -2.393 1.00 95.62 118 PHE A O 1
ATOM 922 N N . ILE A 1 119 ? 7.074 -5.494 -3.647 1.00 95.12 119 ILE A N 1
ATOM 923 C CA . ILE A 1 119 ? 8.357 -5.033 -4.163 1.00 95.12 119 ILE A CA 1
ATOM 924 C C . ILE A 1 119 ? 8.194 -4.771 -5.654 1.00 95.12 119 ILE A C 1
ATOM 926 O O . ILE A 1 119 ? 7.869 -5.670 -6.429 1.00 95.12 119 ILE A O 1
ATOM 930 N N . PHE A 1 120 ? 8.408 -3.519 -6.038 1.00 97.06 120 PHE A N 1
ATOM 931 C CA . PHE A 1 120 ? 8.263 -3.059 -7.408 1.00 97.06 120 PHE A CA 1
ATOM 932 C C . PHE A 1 120 ? 9.604 -2.670 -8.013 1.00 97.06 120 PHE A C 1
ATOM 934 O O . PHE A 1 120 ? 10.537 -2.262 -7.321 1.00 97.06 120 PHE A O 1
ATOM 941 N N . SER A 1 121 ? 9.661 -2.744 -9.333 1.00 95.75 121 SER A N 1
ATOM 942 C CA . SER A 1 121 ? 10.732 -2.216 -10.169 1.00 95.75 121 SER A CA 1
ATOM 943 C C . SER A 1 121 ? 10.161 -1.313 -11.248 1.00 95.75 121 SER A C 1
ATOM 945 O O . SER A 1 121 ? 8.979 -1.402 -11.572 1.00 95.75 121 SER A O 1
ATOM 947 N N . LEU A 1 122 ? 10.999 -0.464 -11.835 1.00 94.69 122 LEU A N 1
ATOM 948 C CA . LEU A 1 122 ? 10.602 0.293 -13.016 1.00 94.69 122 LEU A CA 1
ATOM 949 C C . LEU A 1 122 ? 10.619 -0.591 -14.260 1.00 94.69 122 LEU A C 1
ATOM 951 O O . LEU A 1 122 ? 11.484 -1.456 -14.421 1.00 94.69 122 LEU A O 1
ATOM 955 N N . ASN A 1 123 ? 9.688 -0.321 -15.169 1.00 92.81 123 ASN A N 1
ATOM 956 C CA . ASN A 1 123 ? 9.773 -0.806 -16.535 1.00 92.81 123 ASN A CA 1
ATOM 957 C C . ASN A 1 123 ? 11.048 -0.269 -17.220 1.00 92.81 123 ASN A C 1
ATOM 959 O O . ASN A 1 123 ? 11.523 0.836 -16.933 1.00 92.81 123 ASN A O 1
ATOM 963 N N . LEU A 1 124 ? 11.610 -1.052 -18.142 1.00 91.19 124 LEU A N 1
ATOM 964 C CA . LEU A 1 124 ? 12.812 -0.694 -18.891 1.00 91.19 124 LEU A CA 1
ATOM 965 C C . LEU A 1 124 ? 12.642 0.601 -19.697 1.00 91.19 124 LEU A C 1
ATOM 967 O O . LEU A 1 124 ? 13.547 1.435 -19.719 1.00 91.19 124 LEU A O 1
ATOM 971 N N . GLU A 1 125 ? 11.483 0.784 -20.329 1.00 90.69 125 GLU A N 1
ATOM 972 C CA . GLU A 1 125 ? 11.200 1.964 -21.153 1.00 90.69 125 GLU A CA 1
ATOM 973 C C . GLU A 1 125 ? 11.064 3.234 -20.306 1.00 90.69 125 GLU A C 1
ATOM 975 O O . GLU A 1 125 ? 11.469 4.311 -20.743 1.00 90.69 125 GLU A O 1
ATOM 980 N N . VAL A 1 126 ? 10.575 3.098 -19.069 1.00 91.94 126 VAL A N 1
ATOM 981 C CA . VAL A 1 126 ? 10.550 4.190 -18.083 1.00 91.94 126 VAL A CA 1
ATOM 982 C C . VAL A 1 126 ? 11.959 4.495 -17.596 1.00 91.94 126 VAL A C 1
ATOM 984 O O . VAL A 1 126 ? 12.363 5.651 -17.571 1.00 91.94 126 VAL A O 1
ATOM 987 N N . SER A 1 127 ? 12.736 3.459 -17.268 1.00 89.56 127 SER A N 1
ATOM 988 C CA . SER A 1 127 ? 14.112 3.619 -16.779 1.00 89.56 127 SER A CA 1
ATOM 989 C C . SER A 1 127 ? 15.001 4.369 -17.774 1.00 89.56 127 SER A C 1
ATOM 991 O O . SER A 1 127 ? 15.883 5.104 -17.353 1.00 89.56 127 SER A O 1
ATOM 993 N N . ARG A 1 128 ? 14.758 4.191 -19.079 1.00 87.19 128 ARG A N 1
ATOM 994 C CA . ARG A 1 128 ? 15.502 4.832 -20.177 1.00 87.19 128 ARG A CA 1
ATOM 995 C C . ARG A 1 128 ? 14.920 6.179 -20.632 1.00 87.19 128 ARG A C 1
ATOM 997 O O . ARG A 1 128 ? 15.338 6.690 -21.666 1.00 87.19 128 ARG A O 1
ATOM 1004 N N . GLY A 1 129 ? 13.882 6.692 -19.966 1.00 83.25 129 GLY A N 1
ATOM 1005 C CA . GLY A 1 129 ? 13.189 7.923 -20.375 1.00 83.25 129 GLY A CA 1
ATOM 1006 C C . GLY A 1 129 ? 12.562 7.868 -21.779 1.00 83.25 129 GLY A C 1
ATOM 1007 O O . GLY A 1 129 ? 12.350 8.900 -22.407 1.00 83.25 129 GLY A O 1
ATOM 1008 N N . ARG A 1 130 ? 12.281 6.671 -22.316 1.00 83.12 130 ARG A N 1
ATOM 1009 C CA . ARG A 1 130 ? 11.840 6.479 -23.714 1.00 83.12 130 ARG A CA 1
ATOM 1010 C C . ARG A 1 130 ? 10.344 6.669 -23.924 1.00 83.12 130 ARG A C 1
ATOM 1012 O O . ARG A 1 130 ? 9.898 6.832 -25.059 1.00 83.12 130 ARG A O 1
ATOM 1019 N N . ARG A 1 131 ? 9.559 6.621 -22.848 1.00 84.44 131 ARG A N 1
ATOM 1020 C CA . ARG A 1 131 ? 8.111 6.834 -22.873 1.00 84.44 131 ARG A CA 1
ATOM 1021 C C . ARG A 1 131 ? 7.695 7.906 -21.884 1.00 84.44 131 ARG A C 1
ATOM 1023 O O . ARG A 1 131 ? 8.246 8.026 -20.795 1.00 84.44 131 ARG A O 1
ATOM 1030 N N . ASN A 1 132 ? 6.661 8.644 -22.269 1.00 87.88 132 ASN A N 1
ATOM 1031 C CA . ASN A 1 132 ? 6.049 9.642 -21.413 1.00 87.88 132 ASN A CA 1
ATOM 1032 C C . ASN A 1 132 ? 5.218 8.964 -20.311 1.00 87.88 132 ASN A C 1
ATOM 1034 O O . ASN A 1 132 ? 4.119 8.468 -20.565 1.00 87.88 132 ASN A O 1
ATOM 1038 N N . VAL A 1 133 ? 5.732 9.001 -19.082 1.00 91.75 133 VAL A N 1
ATOM 1039 C CA . VAL A 1 133 ? 5.114 8.424 -17.876 1.00 91.75 133 VAL A CA 1
ATOM 1040 C C . VAL A 1 133 ? 3.697 8.958 -17.631 1.00 91.75 133 VAL A C 1
ATOM 1042 O O . VAL A 1 133 ? 2.831 8.210 -17.177 1.00 91.75 133 VAL A O 1
ATOM 1045 N N . SER A 1 134 ? 3.409 10.214 -17.995 1.00 89.12 134 SER A N 1
ATOM 1046 C CA . SER A 1 134 ? 2.077 10.812 -17.798 1.00 89.12 134 SER A CA 1
ATOM 1047 C C . SER A 1 134 ? 0.969 10.094 -18.583 1.00 89.12 134 SER A C 1
ATOM 1049 O O . SER A 1 134 ? -0.184 10.104 -18.155 1.00 89.12 134 SER A O 1
ATOM 1051 N N . GLN A 1 135 ? 1.316 9.417 -19.682 1.00 91.12 135 GLN A N 1
ATOM 1052 C CA . GLN A 1 135 ? 0.383 8.677 -20.538 1.00 91.12 135 GLN A CA 1
ATOM 1053 C C . GLN A 1 135 ? 0.288 7.188 -20.186 1.00 91.12 135 GLN A C 1
ATOM 1055 O O . GLN A 1 135 ? -0.541 6.486 -20.758 1.00 91.12 135 GLN A O 1
ATOM 1060 N N . MET A 1 136 ? 1.118 6.707 -19.258 1.00 94.12 136 MET A N 1
ATOM 1061 C CA . MET A 1 136 ? 1.204 5.291 -18.904 1.00 94.12 136 MET A CA 1
ATOM 1062 C C . MET A 1 136 ? 0.297 4.939 -17.716 1.00 94.12 136 MET A C 1
ATOM 1064 O O . MET A 1 136 ? 0.000 5.770 -16.841 1.00 94.12 136 MET A O 1
ATOM 1068 N N . THR A 1 137 ? -0.144 3.686 -17.656 1.00 94.88 137 THR A N 1
ATOM 1069 C CA . THR A 1 137 ? -0.829 3.119 -16.487 1.00 94.88 137 THR A CA 1
ATOM 1070 C C . THR A 1 137 ? 0.174 2.731 -15.394 1.00 94.88 137 THR A C 1
ATOM 1072 O O . THR A 1 137 ? 1.385 2.685 -15.607 1.00 94.88 137 THR A O 1
ATOM 1075 N N . PHE A 1 138 ? -0.308 2.473 -14.174 1.00 95.50 138 PHE A N 1
ATOM 1076 C CA . PHE A 1 138 ? 0.580 2.118 -13.060 1.00 95.50 138 PHE A CA 1
ATOM 1077 C C . PHE A 1 138 ? 1.307 0.784 -13.270 1.00 95.50 138 PHE A C 1
ATOM 1079 O O . PHE A 1 138 ? 2.463 0.685 -12.881 1.00 95.50 138 PHE A O 1
ATOM 1086 N N . ASP A 1 139 ? 0.673 -0.206 -13.898 1.00 94.44 139 ASP A N 1
ATOM 1087 C CA . ASP A 1 139 ? 1.285 -1.489 -14.271 1.00 94.44 139 ASP A CA 1
ATOM 1088 C C . ASP A 1 139 ? 2.267 -1.383 -15.442 1.00 94.44 139 ASP A C 1
ATOM 1090 O O . ASP A 1 139 ? 3.219 -2.157 -15.511 1.00 94.44 139 ASP A O 1
ATOM 1094 N N . GLU A 1 140 ? 2.094 -0.406 -16.334 1.00 94.81 140 GLU A N 1
ATOM 1095 C CA . GLU A 1 140 ? 3.090 -0.122 -17.368 1.00 94.81 140 GLU A CA 1
ATOM 1096 C C . GLU A 1 140 ? 4.357 0.520 -16.784 1.00 94.81 140 GLU A C 1
ATOM 1098 O O . GLU A 1 140 ? 5.452 0.298 -17.305 1.00 94.81 140 GLU A O 1
ATOM 1103 N N . ILE A 1 141 ? 4.221 1.316 -15.717 1.00 95.50 141 ILE A N 1
ATOM 1104 C CA . ILE A 1 141 ? 5.338 2.022 -15.071 1.00 95.50 141 ILE A CA 1
ATOM 1105 C C . ILE A 1 141 ? 6.049 1.124 -14.054 1.00 95.50 141 ILE A C 1
ATOM 1107 O O . ILE A 1 141 ? 7.277 1.004 -14.078 1.00 95.50 141 ILE A O 1
ATOM 1111 N N . PHE A 1 142 ? 5.277 0.514 -13.154 1.00 96.50 142 PHE A N 1
ATOM 1112 C CA . PHE A 1 142 ? 5.760 -0.231 -11.998 1.00 96.50 142 PHE A CA 1
ATOM 1113 C C . PHE A 1 142 ? 5.459 -1.718 -12.152 1.00 96.50 142 PHE A C 1
ATOM 1115 O O . PHE A 1 142 ? 4.319 -2.168 -12.048 1.00 96.50 142 PHE A O 1
ATOM 1122 N N . LEU A 1 143 ? 6.516 -2.498 -12.320 1.00 95.69 143 LEU A N 1
ATOM 1123 C CA . LEU A 1 143 ? 6.453 -3.948 -12.389 1.00 95.69 143 LEU A CA 1
ATOM 1124 C C . LEU A 1 143 ? 6.484 -4.516 -10.972 1.00 95.69 143 LEU A C 1
ATOM 1126 O O . LEU A 1 143 ? 7.456 -4.300 -10.249 1.00 95.69 143 LEU A O 1
ATOM 1130 N N . LEU A 1 144 ? 5.444 -5.249 -10.571 1.00 96.31 144 LEU A N 1
ATOM 1131 C CA . LEU A 1 144 ? 5.465 -6.027 -9.331 1.00 96.31 144 LEU A CA 1
ATOM 1132 C C . LEU A 1 144 ? 6.381 -7.241 -9.527 1.00 96.31 144 LEU A C 1
ATOM 1134 O O . LEU A 1 144 ? 6.036 -8.168 -10.266 1.00 96.31 144 LEU A O 1
ATOM 1138 N N . THR A 1 145 ? 7.546 -7.231 -8.883 1.00 94.25 145 THR A N 1
ATOM 1139 C CA . THR A 1 145 ? 8.556 -8.283 -9.059 1.00 94.25 145 THR A CA 1
ATOM 1140 C C . THR A 1 145 ? 8.455 -9.343 -7.983 1.00 94.25 145 THR A C 1
ATOM 1142 O O . THR A 1 145 ? 8.534 -10.529 -8.291 1.00 94.25 145 THR A O 1
ATOM 1145 N N . ASP A 1 146 ? 8.232 -8.940 -6.732 1.00 92.31 146 ASP A N 1
ATOM 1146 C CA . ASP A 1 146 ? 8.223 -9.856 -5.598 1.00 92.31 146 ASP A CA 1
ATOM 1147 C C . ASP A 1 146 ? 7.202 -9.414 -4.533 1.00 92.31 146 ASP A C 1
ATOM 1149 O O . ASP A 1 146 ? 6.874 -8.231 -4.394 1.00 92.31 146 ASP A O 1
ATOM 1153 N N . VAL A 1 147 ? 6.695 -10.370 -3.756 1.00 92.56 147 VAL A N 1
ATOM 1154 C CA . VAL A 1 147 ? 5.807 -10.131 -2.610 1.00 92.56 147 VAL A CA 1
ATOM 1155 C C . VAL A 1 147 ? 6.283 -10.908 -1.390 1.00 92.56 147 VAL A C 1
ATOM 1157 O O . VAL A 1 147 ? 6.799 -12.016 -1.505 1.00 92.56 147 VAL A O 1
ATOM 1160 N N . ILE A 1 148 ? 6.084 -10.336 -0.205 1.00 89.75 148 ILE A N 1
ATOM 1161 C CA . ILE A 1 148 ? 6.315 -11.015 1.074 1.00 89.75 148 ILE A CA 1
ATOM 1162 C C . ILE A 1 148 ? 4.994 -10.998 1.825 1.00 89.75 148 ILE A C 1
ATOM 1164 O O . ILE A 1 148 ? 4.505 -9.942 2.241 1.00 89.75 148 ILE A O 1
ATOM 1168 N N . LEU A 1 149 ? 4.391 -12.175 1.961 1.00 88.31 149 LEU A N 1
ATOM 1169 C CA . LEU A 1 149 ? 3.077 -12.328 2.570 1.00 88.31 149 LEU A CA 1
ATOM 1170 C C . LEU A 1 149 ? 3.217 -12.767 4.027 1.00 88.31 149 LEU A C 1
ATOM 1172 O O . LEU A 1 149 ? 3.931 -13.721 4.342 1.00 88.31 149 LEU A O 1
ATOM 1176 N N . TRP A 1 150 ? 2.497 -12.094 4.917 1.00 83.38 150 TRP A N 1
ATOM 1177 C CA . TRP A 1 150 ? 2.333 -12.558 6.291 1.00 83.38 150 TRP A CA 1
ATOM 1178 C C . TRP A 1 150 ? 1.445 -13.819 6.319 1.00 83.38 150 TRP A C 1
ATOM 1180 O O . TRP A 1 150 ? 0.436 -13.842 5.608 1.00 83.38 150 TRP A O 1
ATOM 1190 N N . PRO A 1 151 ? 1.746 -14.856 7.130 1.00 76.19 151 PRO A N 1
ATOM 1191 C CA . PRO A 1 151 ? 2.855 -14.993 8.084 1.00 76.19 151 PRO A CA 1
ATOM 1192 C C . PRO A 1 151 ? 4.064 -15.767 7.540 1.00 76.19 151 PRO A C 1
ATOM 1194 O O . PRO A 1 151 ? 4.948 -16.124 8.305 1.00 76.19 151 PRO A O 1
ATOM 1197 N N . LEU A 1 152 ? 4.090 -16.077 6.242 1.00 64.06 152 LEU A N 1
ATOM 1198 C CA . LEU A 1 152 ? 5.063 -17.002 5.657 1.00 64.06 152 LEU A CA 1
ATOM 1199 C C . LEU A 1 152 ? 6.492 -16.433 5.612 1.00 64.06 152 LEU A C 1
ATOM 1201 O O . LEU A 1 152 ? 7.429 -17.209 5.487 1.00 64.06 152 LEU A O 1
ATOM 1205 N N . ILE A 1 153 ? 6.651 -15.101 5.692 1.00 67.31 153 ILE A N 1
ATOM 1206 C CA . ILE A 1 153 ? 7.930 -14.349 5.667 1.00 67.31 153 ILE A CA 1
ATOM 1207 C C . ILE A 1 153 ? 8.943 -14.900 4.635 1.00 67.31 153 ILE A C 1
ATOM 1209 O O . ILE A 1 153 ? 10.156 -14.898 4.841 1.00 67.31 153 ILE A O 1
ATOM 1213 N N . ALA A 1 154 ? 8.433 -15.357 3.492 1.00 75.75 154 ALA A N 1
ATOM 1214 C CA . ALA A 1 154 ? 9.213 -15.836 2.361 1.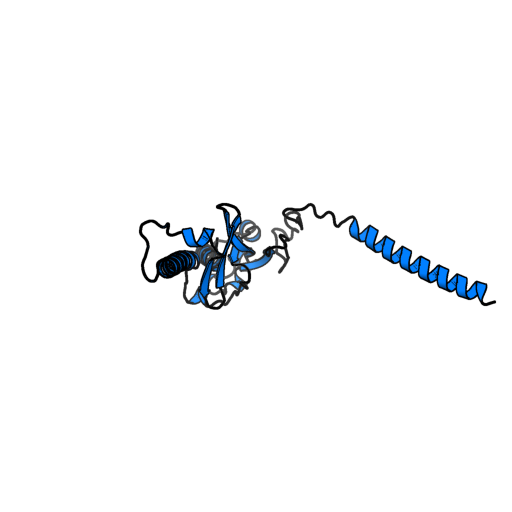00 75.75 154 ALA A CA 1
ATOM 1215 C C . ALA A 1 154 ? 8.981 -14.910 1.166 1.00 75.75 154 ALA A C 1
ATOM 1217 O O . ALA A 1 154 ? 7.855 -14.451 0.937 1.00 75.75 154 ALA A O 1
ATOM 1218 N N . VAL A 1 155 ? 10.048 -14.637 0.414 1.00 83.62 155 VAL A N 1
ATOM 1219 C CA . VAL A 1 155 ? 9.974 -13.818 -0.799 1.00 83.62 155 VAL A CA 1
ATOM 1220 C C . VAL A 1 155 ? 9.392 -14.671 -1.920 1.00 83.62 155 VAL A C 1
ATOM 1222 O O . VAL A 1 155 ? 9.971 -15.683 -2.309 1.00 83.62 155 VAL A O 1
ATOM 1225 N N . GLN A 1 156 ? 8.249 -14.259 -2.457 1.00 86.75 156 GLN A N 1
ATOM 1226 C CA . GLN A 1 156 ? 7.608 -14.909 -3.595 1.00 86.75 156 GLN A CA 1
ATOM 1227 C C . GLN A 1 156 ? 7.813 -14.054 -4.835 1.00 86.75 156 GLN A C 1
ATOM 1229 O O . GLN A 1 156 ? 7.423 -12.886 -4.857 1.00 86.75 156 GLN A O 1
ATOM 1234 N N . ARG A 1 157 ? 8.405 -14.638 -5.876 1.00 87.50 157 ARG A N 1
ATOM 1235 C CA . ARG A 1 157 ? 8.579 -13.952 -7.154 1.00 87.50 157 ARG A CA 1
ATOM 1236 C C . ARG A 1 157 ? 7.267 -13.945 -7.929 1.00 87.50 157 ARG A C 1
ATOM 1238 O O . ARG A 1 157 ? 6.619 -14.978 -8.062 1.00 87.50 157 ARG A O 1
ATOM 1245 N N . VAL A 1 158 ? 6.920 -12.781 -8.458 1.00 91.25 158 VAL A N 1
ATOM 1246 C CA . VAL A 1 158 ? 5.767 -12.561 -9.336 1.00 91.25 158 VAL A CA 1
ATOM 1247 C C . VAL A 1 158 ? 6.231 -12.407 -10.782 1.00 91.25 158 VAL A C 1
ATOM 1249 O O . VAL A 1 158 ? 5.705 -13.078 -11.663 1.00 91.25 158 VAL A O 1
ATOM 1252 N N . THR A 1 159 ? 7.241 -11.563 -11.015 1.00 89.94 159 THR A N 1
ATOM 1253 C CA . THR A 1 159 ? 7.775 -11.271 -12.355 1.00 89.94 159 THR A CA 1
ATOM 1254 C C . THR A 1 159 ? 9.290 -11.098 -12.295 1.00 89.94 159 THR A C 1
ATOM 1256 O O . THR A 1 159 ? 9.829 -10.630 -11.289 1.00 89.94 159 THR A O 1
ATOM 1259 N N . ASP A 1 160 ? 9.991 -11.444 -13.375 1.00 87.44 160 ASP A N 1
ATOM 1260 C CA . ASP A 1 160 ? 11.425 -11.191 -13.482 1.00 87.44 160 ASP A CA 1
ATOM 1261 C C . ASP A 1 160 ? 11.732 -9.700 -13.687 1.00 87.44 160 ASP A C 1
ATOM 1263 O O . ASP A 1 160 ? 11.046 -8.975 -14.409 1.00 87.44 160 ASP A O 1
ATOM 1267 N N . LYS A 1 161 ? 12.798 -9.243 -13.027 1.00 88.12 161 LYS A N 1
ATOM 1268 C CA . LYS A 1 161 ? 13.328 -7.884 -13.142 1.00 88.12 161 LYS A CA 1
ATOM 1269 C C . LYS A 1 161 ? 14.473 -7.871 -14.149 1.00 88.12 161 LYS A C 1
ATOM 1271 O O . LYS A 1 161 ? 15.372 -8.702 -14.054 1.00 88.12 161 LYS A O 1
ATOM 1276 N N . VAL A 1 162 ? 14.480 -6.878 -15.035 1.00 89.25 162 VAL A N 1
ATOM 1277 C CA . VAL A 1 162 ? 15.612 -6.607 -15.930 1.00 89.25 162 VAL A CA 1
ATOM 1278 C C . VAL A 1 162 ? 16.648 -5.759 -15.194 1.00 89.25 162 VAL A C 1
ATOM 1280 O O . VAL A 1 162 ? 16.353 -4.633 -14.787 1.00 89.25 162 VAL A O 1
ATOM 1283 N N . TRP A 1 163 ? 17.853 -6.296 -15.020 1.00 92.06 163 TRP A N 1
ATOM 1284 C CA . TRP A 1 163 ? 18.978 -5.588 -14.410 1.00 92.06 163 TRP A CA 1
ATOM 1285 C C . TRP A 1 163 ? 19.876 -4.924 -15.461 1.00 92.06 163 TRP A C 1
ATOM 1287 O O . TRP A 1 163 ? 19.820 -5.281 -16.641 1.00 92.06 163 TRP A O 1
ATOM 1297 N N . PRO A 1 164 ? 20.733 -3.969 -15.056 1.00 93.00 164 PRO A N 1
ATOM 1298 C CA . PRO A 1 164 ? 21.696 -3.363 -15.964 1.00 93.00 164 PRO A CA 1
ATOM 1299 C C . PRO A 1 164 ? 22.632 -4.375 -16.616 1.00 93.00 164 PRO A C 1
ATOM 1301 O O . PRO A 1 164 ? 23.078 -5.329 -15.972 1.00 93.00 164 PRO A O 1
ATOM 1304 N N . GLY A 1 165 ? 22.942 -4.120 -17.891 1.00 88.06 165 GLY A N 1
ATOM 1305 C CA . GLY A 1 165 ? 23.902 -4.902 -18.674 1.00 88.06 165 GLY A CA 1
ATOM 1306 C C . GLY A 1 165 ? 23.534 -6.377 -18.821 1.00 88.06 165 GLY A C 1
ATOM 1307 O O . GLY A 1 165 ? 24.436 -7.206 -18.844 1.00 88.06 165 GLY A O 1
ATOM 1308 N N . ASP A 1 166 ? 22.237 -6.700 -18.833 1.00 82.25 166 ASP A N 1
ATOM 1309 C CA . ASP A 1 166 ? 21.716 -8.074 -18.900 1.00 82.25 166 ASP A CA 1
ATOM 1310 C C . ASP A 1 166 ? 22.248 -8.984 -17.776 1.00 82.25 166 ASP A C 1
ATOM 1312 O O . ASP A 1 166 ? 22.341 -10.204 -17.913 1.00 82.25 166 ASP A O 1
ATOM 1316 N N . SER A 1 167 ? 22.606 -8.385 -16.635 1.00 86.38 167 SER A N 1
ATOM 1317 C CA . SER A 1 167 ? 23.058 -9.130 -15.463 1.00 86.38 167 SER A CA 1
ATOM 1318 C C . SER A 1 167 ? 21.902 -9.858 -14.766 1.00 86.38 167 SER A C 1
ATOM 1320 O O . SER A 1 167 ? 20.727 -9.524 -14.911 1.00 86.38 167 SER A O 1
ATOM 1322 N N . ASN A 1 168 ? 22.240 -10.839 -13.928 1.00 83.38 168 ASN A N 1
ATOM 1323 C CA . ASN A 1 168 ? 21.260 -11.532 -13.082 1.00 83.38 168 ASN A CA 1
ATOM 1324 C C . ASN A 1 168 ? 20.877 -10.730 -11.820 1.00 83.38 168 ASN A C 1
ATOM 1326 O O . ASN A 1 168 ? 20.020 -11.165 -11.045 1.00 83.38 168 ASN A O 1
ATOM 1330 N N . GLY A 1 169 ? 21.503 -9.565 -11.616 1.00 86.06 169 GLY A N 1
ATOM 1331 C CA . GLY A 1 169 ? 21.370 -8.766 -10.404 1.00 86.06 169 GLY A CA 1
ATOM 1332 C C . GLY A 1 169 ? 22.086 -9.360 -9.185 1.00 86.06 169 GLY A C 1
ATOM 1333 O O . GLY A 1 169 ? 22.880 -10.294 -9.317 1.00 86.06 169 GLY A O 1
ATOM 1334 N N . PRO A 1 170 ? 21.834 -8.809 -7.984 1.00 83.12 170 PRO A N 1
ATOM 1335 C CA . PRO A 1 170 ? 22.378 -9.334 -6.740 1.00 83.12 170 PRO A CA 1
ATOM 1336 C C . PRO A 1 170 ? 21.836 -10.735 -6.430 1.00 83.12 170 PRO A C 1
ATOM 1338 O O . PRO A 1 170 ? 20.702 -11.083 -6.777 1.00 83.12 170 PRO A O 1
ATOM 1341 N N . CYS A 1 171 ? 22.645 -11.527 -5.721 1.00 76.88 171 CYS A N 1
ATOM 1342 C CA . CYS A 1 171 ? 22.249 -12.843 -5.230 1.00 76.88 171 CYS A CA 1
ATOM 1343 C C . CYS A 1 171 ? 20.967 -12.745 -4.396 1.00 76.88 171 CYS A C 1
ATOM 1345 O O . CYS A 1 171 ? 20.841 -11.896 -3.512 1.00 76.88 171 CYS A O 1
ATOM 1347 N N . ARG A 1 172 ? 20.015 -13.638 -4.667 1.00 67.50 172 ARG A N 1
ATOM 1348 C CA . ARG A 1 172 ? 18.747 -13.693 -3.939 1.00 67.50 172 ARG A CA 1
ATOM 1349 C C . ARG A 1 172 ? 18.866 -14.678 -2.784 1.00 67.50 172 ARG A C 1
ATOM 1351 O O . ARG A 1 172 ? 19.181 -15.840 -3.017 1.00 67.50 172 ARG A O 1
ATOM 1358 N N . ASN A 1 173 ? 18.560 -14.228 -1.569 1.00 67.62 173 ASN A N 1
ATOM 1359 C CA . ASN A 1 173 ? 18.307 -15.127 -0.448 1.00 67.62 173 ASN A CA 1
ATOM 1360 C C . ASN A 1 173 ? 16.800 -15.454 -0.420 1.00 67.62 173 ASN A C 1
ATOM 1362 O O . ASN A 1 173 ? 16.002 -14.527 -0.252 1.00 67.62 173 ASN A O 1
ATOM 1366 N N . PRO A 1 174 ? 16.381 -16.717 -0.635 1.00 63.34 174 PRO A N 1
ATOM 1367 C CA . PRO A 1 174 ? 14.962 -17.070 -0.635 1.00 63.34 174 PRO A CA 1
ATOM 1368 C C . PRO A 1 174 ? 14.292 -16.882 0.736 1.00 63.34 174 PRO A C 1
ATOM 1370 O O . PRO A 1 174 ? 13.073 -16.707 0.797 1.00 63.34 174 PRO A O 1
ATOM 1373 N N . CYS A 1 175 ? 15.072 -16.870 1.821 1.00 63.50 175 CYS A N 1
ATOM 1374 C CA . CYS A 1 175 ? 14.582 -16.727 3.185 1.00 63.50 175 CYS A CA 1
ATOM 1375 C C . CYS A 1 175 ? 15.160 -15.456 3.827 1.00 63.50 175 CYS A C 1
ATOM 1377 O O . CYS A 1 175 ? 16.367 -15.239 3.830 1.00 63.50 175 CYS A O 1
ATOM 1379 N N . LEU A 1 176 ? 14.296 -14.590 4.371 1.00 61.91 176 LEU A N 1
ATOM 1380 C CA . LEU A 1 176 ? 14.725 -13.329 4.998 1.00 61.91 176 LEU A CA 1
ATOM 1381 C C . LEU A 1 176 ? 15.074 -13.466 6.485 1.00 61.91 176 LEU A C 1
ATOM 1383 O O . LEU A 1 176 ? 15.799 -12.628 7.009 1.00 61.91 176 LEU A O 1
ATOM 1387 N N . ILE A 1 177 ? 14.516 -14.470 7.169 1.00 49.34 177 ILE A N 1
ATOM 1388 C CA . ILE A 1 177 ? 14.600 -14.610 8.636 1.00 49.34 177 ILE A CA 1
ATOM 1389 C C . ILE A 1 177 ? 15.132 -15.979 9.067 1.00 49.34 177 ILE A C 1
ATOM 1391 O O . ILE A 1 177 ? 15.803 -16.070 10.088 1.00 49.34 177 ILE A O 1
ATOM 1395 N N . TYR A 1 178 ? 14.858 -17.033 8.301 1.00 47.28 178 TYR A N 1
ATOM 1396 C CA . TYR A 1 178 ? 15.341 -18.380 8.593 1.00 47.28 178 TYR A CA 1
ATOM 1397 C C . TYR A 1 178 ? 16.447 -18.753 7.619 1.00 47.28 178 TYR A C 1
ATOM 1399 O O . TYR A 1 178 ? 16.362 -18.389 6.447 1.00 47.28 178 TYR A O 1
ATOM 1407 N N . ASP A 1 179 ? 17.450 -19.505 8.067 1.00 49.22 179 ASP A N 1
ATOM 1408 C CA . ASP A 1 179 ? 18.275 -20.245 7.121 1.00 49.22 179 ASP A CA 1
ATOM 1409 C C 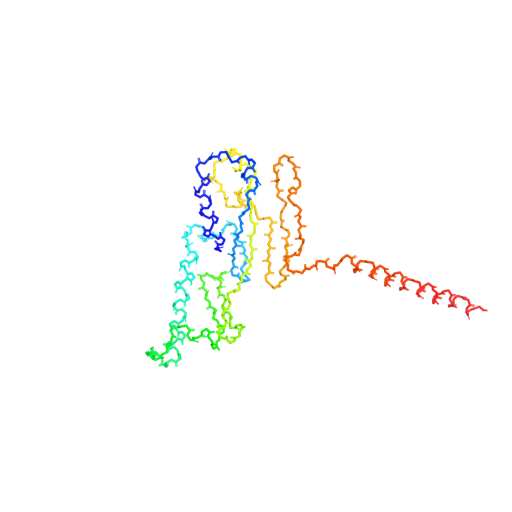. ASP A 1 179 ? 17.336 -21.144 6.321 1.00 49.22 179 ASP A C 1
ATOM 1411 O O . ASP A 1 179 ? 16.526 -21.884 6.888 1.00 49.22 179 ASP A O 1
ATOM 1415 N N . CYS A 1 180 ? 17.398 -21.055 4.994 1.00 54.94 180 CYS A N 1
ATOM 1416 C CA . CYS A 1 180 ? 16.762 -22.048 4.147 1.00 54.94 180 CYS A CA 1
ATOM 1417 C C . CYS A 1 180 ? 17.522 -23.383 4.309 1.00 54.94 180 CYS A C 1
ATOM 1419 O O . CYS A 1 180 ? 18.131 -23.872 3.358 1.00 54.94 180 CYS A O 1
ATOM 1421 N N . GLU A 1 181 ? 17.498 -24.007 5.487 1.00 46.97 181 GLU A N 1
ATOM 1422 C CA . GLU A 1 181 ? 17.859 -25.412 5.667 1.00 46.97 181 GLU A CA 1
ATOM 1423 C C . GLU A 1 181 ? 16.750 -26.284 5.059 1.00 46.97 181 GLU A C 1
ATOM 1425 O O . GLU A 1 181 ? 16.026 -27.013 5.722 1.00 46.97 181 GLU A O 1
ATOM 1430 N N . MET A 1 182 ? 16.584 -26.185 3.742 1.00 46.41 182 MET A N 1
ATOM 1431 C CA . MET A 1 182 ? 15.832 -27.146 2.933 1.00 46.41 182 MET A CA 1
ATOM 1432 C C . MET A 1 182 ? 16.683 -27.697 1.783 1.00 46.41 182 MET A C 1
ATOM 1434 O O . MET A 1 182 ? 16.162 -28.295 0.849 1.00 46.41 182 MET A O 1
ATOM 1438 N N . ALA A 1 183 ? 18.010 -27.544 1.853 1.00 43.19 183 ALA A N 1
ATOM 1439 C CA . ALA A 1 183 ? 18.926 -28.302 1.001 1.00 43.19 183 ALA A CA 1
ATOM 1440 C C . ALA A 1 183 ? 19.163 -29.738 1.522 1.00 43.19 183 ALA A C 1
ATOM 1442 O O . ALA A 1 183 ? 19.556 -30.602 0.744 1.00 43.19 183 ALA A O 1
ATOM 1443 N N . GLY A 1 184 ? 18.870 -30.024 2.800 1.00 44.69 184 GLY A N 1
ATOM 1444 C CA . GLY A 1 184 ? 18.943 -31.381 3.367 1.00 44.69 184 GLY A CA 1
ATOM 1445 C C . GLY A 1 184 ? 17.712 -32.254 3.082 1.00 44.69 184 GLY A C 1
ATOM 1446 O O . GLY A 1 184 ? 17.822 -33.474 2.976 1.00 44.69 184 GLY A O 1
ATOM 1447 N N . SER A 1 185 ? 16.537 -31.647 2.875 1.00 51.22 185 SER A N 1
ATOM 1448 C CA . SER A 1 185 ? 15.275 -32.388 2.749 1.00 51.22 185 SER A CA 1
ATOM 1449 C C . SER A 1 185 ? 15.103 -33.084 1.399 1.00 51.22 185 SER A C 1
ATOM 1451 O O . SER A 1 185 ? 14.456 -34.123 1.334 1.00 51.22 185 SER A O 1
ATOM 1453 N N . VAL A 1 186 ? 15.717 -32.595 0.315 1.00 52.62 186 VAL A N 1
ATOM 1454 C CA . VAL A 1 186 ? 15.665 -33.294 -0.985 1.00 52.62 186 VAL A CA 1
ATOM 1455 C C . VAL A 1 186 ? 16.416 -34.623 -0.908 1.00 52.62 186 VAL A C 1
ATOM 1457 O O . VAL A 1 186 ? 15.948 -35.624 -1.450 1.00 52.62 186 VAL A O 1
ATOM 1460 N N . GLN A 1 187 ? 17.537 -34.671 -0.186 1.00 51.72 187 GLN A N 1
ATOM 1461 C CA . GLN A 1 187 ? 18.315 -35.894 -0.001 1.00 51.72 187 GLN A CA 1
ATOM 1462 C C . GLN A 1 187 ? 17.571 -36.897 0.898 1.00 51.72 187 GLN A C 1
ATOM 1464 O O . GLN A 1 187 ? 17.523 -38.083 0.572 1.00 51.72 187 GLN A O 1
ATOM 1469 N N . GLU A 1 188 ? 16.895 -36.424 1.951 1.00 48.88 188 GLU A N 1
ATOM 1470 C CA . GLU A 1 188 ? 16.045 -37.261 2.812 1.00 48.88 188 GLU A CA 1
ATOM 1471 C C . GLU A 1 188 ? 14.786 -37.775 2.100 1.00 48.88 188 GLU A C 1
ATOM 1473 O O . GLU A 1 188 ? 14.485 -38.965 2.173 1.00 48.88 188 GLU A O 1
ATOM 1478 N N . ILE A 1 189 ? 14.082 -36.929 1.341 1.00 56.38 189 ILE A N 1
ATOM 1479 C CA . ILE A 1 189 ? 12.911 -37.340 0.548 1.00 56.38 189 ILE A CA 1
ATOM 1480 C C . ILE A 1 189 ? 13.329 -38.362 -0.518 1.00 56.38 189 ILE A C 1
ATOM 1482 O O . ILE A 1 189 ? 12.638 -39.360 -0.725 1.00 56.38 189 ILE A O 1
ATOM 1486 N N . THR A 1 190 ? 14.489 -38.169 -1.153 1.00 57.97 190 THR A N 1
ATOM 1487 C CA . THR A 1 190 ? 15.033 -39.122 -2.132 1.00 57.97 190 THR A CA 1
ATOM 1488 C C . THR A 1 190 ? 15.376 -40.460 -1.474 1.00 57.97 190 THR A C 1
ATOM 1490 O O . THR A 1 190 ? 15.040 -41.506 -2.026 1.00 57.97 190 THR A O 1
ATOM 1493 N N . LEU A 1 191 ? 15.965 -40.450 -0.272 1.00 55.97 191 LEU A N 1
ATOM 1494 C CA . LEU A 1 191 ? 16.254 -41.656 0.514 1.00 55.97 191 LEU A CA 1
ATOM 1495 C C . LEU A 1 191 ? 14.982 -42.394 0.952 1.00 55.97 191 LEU A C 1
ATOM 1497 O O . LEU A 1 191 ? 14.942 -43.621 0.874 1.00 55.97 191 LEU A O 1
ATOM 1501 N N . ILE A 1 192 ? 13.931 -41.675 1.355 1.00 62.66 192 ILE A N 1
ATOM 1502 C CA . ILE A 1 192 ? 12.638 -42.271 1.728 1.00 62.66 192 ILE A CA 1
ATOM 1503 C C . ILE A 1 192 ? 11.976 -42.929 0.509 1.00 62.66 192 ILE A C 1
ATOM 1505 O O . ILE A 1 192 ? 11.492 -44.059 0.605 1.00 62.66 192 ILE A O 1
ATOM 1509 N N . ILE A 1 193 ? 11.996 -42.269 -0.654 1.00 65.25 193 ILE A N 1
ATOM 1510 C CA . ILE A 1 193 ? 11.433 -42.820 -1.896 1.00 65.25 193 ILE A CA 1
ATOM 1511 C C . ILE A 1 193 ? 12.240 -44.042 -2.366 1.00 65.25 193 ILE A C 1
ATOM 1513 O O . ILE A 1 193 ? 11.648 -45.073 -2.688 1.00 65.25 193 ILE A O 1
ATOM 1517 N N . LEU A 1 194 ? 13.577 -43.978 -2.348 1.00 67.88 194 LEU A N 1
ATOM 1518 C CA . LEU A 1 194 ? 14.444 -45.118 -2.682 1.00 67.88 194 LEU A CA 1
ATOM 1519 C C . LEU A 1 194 ? 14.246 -46.293 -1.719 1.00 67.88 194 LEU A C 1
ATOM 1521 O O . LEU A 1 194 ? 14.120 -47.432 -2.168 1.00 67.88 194 LEU A O 1
ATOM 1525 N N . GLY A 1 195 ? 14.158 -46.029 -0.413 1.00 65.88 195 GLY A N 1
ATOM 1526 C CA . GLY A 1 195 ? 13.873 -47.048 0.597 1.00 65.88 195 GLY A CA 1
ATOM 1527 C C . GLY A 1 195 ? 12.524 -47.733 0.365 1.00 65.88 195 GLY A C 1
ATOM 1528 O O . GLY A 1 195 ? 12.443 -48.962 0.394 1.00 65.88 195 GLY A O 1
ATOM 1529 N N . GLY A 1 196 ? 11.481 -46.961 0.043 1.00 64.25 196 GLY A N 1
ATOM 1530 C CA . GLY A 1 196 ? 10.161 -47.494 -0.301 1.00 64.25 196 GLY A CA 1
ATOM 1531 C C . GLY A 1 196 ? 10.176 -48.398 -1.539 1.00 64.25 196 GLY A C 1
ATOM 1532 O O . GLY A 1 196 ? 9.596 -49.485 -1.515 1.00 64.25 196 GLY A O 1
ATOM 1533 N N . ILE A 1 197 ? 10.891 -48.002 -2.598 1.00 75.75 197 ILE A N 1
ATOM 1534 C CA . ILE A 1 197 ? 11.027 -48.802 -3.827 1.00 75.75 197 ILE A CA 1
ATOM 1535 C C . ILE A 1 197 ? 11.759 -50.123 -3.547 1.00 75.75 197 ILE A C 1
ATOM 1537 O O . ILE A 1 197 ? 11.327 -51.175 -4.024 1.00 75.75 197 ILE A O 1
ATOM 1541 N N . ILE A 1 198 ? 12.824 -50.099 -2.737 1.00 74.81 198 ILE A N 1
ATOM 1542 C CA . ILE A 1 198 ? 13.574 -51.307 -2.362 1.00 74.81 198 ILE A CA 1
ATOM 1543 C C . ILE A 1 198 ? 12.689 -52.275 -1.570 1.00 74.81 198 ILE A C 1
ATOM 1545 O O . ILE A 1 198 ? 12.658 -53.463 -1.888 1.00 74.81 198 ILE A O 1
ATOM 1549 N N . ILE A 1 199 ? 11.928 -51.793 -0.582 1.00 73.56 199 ILE A N 1
ATOM 1550 C CA . ILE A 1 199 ? 11.046 -52.647 0.231 1.00 73.56 199 ILE A CA 1
ATOM 1551 C C . ILE A 1 199 ? 9.984 -53.329 -0.640 1.00 73.56 199 ILE A C 1
ATOM 1553 O O . ILE A 1 199 ? 9.752 -54.533 -0.495 1.00 73.56 199 ILE A O 1
ATOM 1557 N N . ILE A 1 200 ? 9.368 -52.598 -1.573 1.00 71.25 200 ILE A N 1
ATOM 1558 C CA . ILE A 1 200 ? 8.382 -53.160 -2.511 1.00 71.25 200 ILE A CA 1
ATOM 1559 C C . ILE A 1 200 ? 9.043 -54.200 -3.425 1.00 71.25 200 ILE A C 1
ATOM 1561 O O . ILE A 1 200 ? 8.487 -55.281 -3.633 1.00 71.25 200 ILE A O 1
ATOM 1565 N N . GLY A 1 201 ? 10.242 -53.903 -3.933 1.00 73.25 201 GLY A N 1
ATOM 1566 C CA . GLY A 1 201 ? 11.023 -54.823 -4.756 1.00 73.25 201 GLY A CA 1
ATOM 1567 C C . GLY A 1 201 ? 11.345 -56.130 -4.031 1.00 73.25 201 GLY A C 1
ATOM 1568 O O . GLY A 1 201 ? 11.038 -57.204 -4.544 1.00 73.25 201 GLY A O 1
ATOM 1569 N N . VAL A 1 202 ? 11.885 -56.055 -2.810 1.00 76.12 202 VAL A N 1
ATOM 1570 C CA . VAL A 1 202 ? 12.226 -57.236 -1.996 1.00 76.12 202 VAL A CA 1
ATOM 1571 C C . VAL A 1 202 ? 10.976 -58.019 -1.598 1.00 76.12 202 VAL A C 1
ATOM 1573 O O . VAL A 1 202 ? 10.982 -59.244 -1.674 1.00 76.12 202 VAL A O 1
ATOM 1576 N N . SER A 1 203 ? 9.879 -57.346 -1.243 1.00 69.75 203 SER A N 1
ATOM 1577 C CA . SER A 1 203 ? 8.618 -58.013 -0.884 1.00 69.75 203 SER A CA 1
ATOM 1578 C C . SER A 1 203 ? 8.026 -58.797 -2.060 1.00 69.75 203 SER A C 1
ATOM 1580 O O . SER A 1 203 ? 7.541 -59.917 -1.886 1.00 69.75 203 SER A O 1
ATOM 1582 N N . ASN A 1 204 ? 8.098 -58.242 -3.273 1.00 67.75 204 ASN A N 1
ATOM 1583 C CA . ASN A 1 204 ? 7.655 -58.935 -4.481 1.00 67.75 204 ASN A CA 1
ATOM 1584 C C . ASN A 1 204 ? 8.604 -60.073 -4.879 1.00 67.75 204 ASN A C 1
ATOM 1586 O O . ASN A 1 204 ? 8.131 -61.139 -5.268 1.00 67.75 204 ASN A O 1
ATOM 1590 N N . LEU A 1 205 ? 9.920 -59.897 -4.727 1.00 72.19 205 LEU A N 1
ATOM 1591 C CA . LEU A 1 205 ? 10.890 -60.963 -4.982 1.00 72.19 205 LEU A CA 1
ATOM 1592 C C . LEU A 1 205 ? 10.707 -62.130 -3.998 1.00 72.19 205 LEU A C 1
ATOM 1594 O O . LEU A 1 205 ? 10.666 -63.284 -4.414 1.00 72.19 205 LEU A O 1
ATOM 1598 N N . ALA A 1 206 ? 10.514 -61.832 -2.710 1.00 67.00 206 ALA A N 1
ATOM 1599 C CA . ALA A 1 206 ? 10.221 -62.826 -1.684 1.00 67.00 206 ALA A CA 1
ATOM 1600 C C . ALA A 1 206 ? 8.924 -63.585 -1.995 1.00 67.00 206 ALA A C 1
ATOM 1602 O O . ALA A 1 206 ? 8.910 -64.808 -1.902 1.00 67.00 206 ALA A O 1
ATOM 1603 N N . ARG A 1 207 ? 7.863 -62.898 -2.448 1.00 63.03 207 ARG A N 1
ATOM 1604 C CA . ARG A 1 207 ? 6.631 -63.555 -2.922 1.00 63.03 207 ARG A CA 1
ATOM 1605 C C . ARG A 1 207 ? 6.871 -64.492 -4.105 1.00 63.03 207 ARG A C 1
ATOM 1607 O O . ARG A 1 207 ? 6.286 -65.564 -4.134 1.00 63.03 207 ARG A O 1
ATOM 1614 N N . ILE A 1 208 ? 7.712 -64.117 -5.066 1.00 69.75 208 ILE A N 1
ATOM 1615 C CA . ILE A 1 208 ? 8.007 -64.964 -6.234 1.00 69.75 208 ILE A CA 1
ATOM 1616 C C . ILE A 1 208 ? 8.836 -66.194 -5.836 1.00 69.75 208 ILE A C 1
ATOM 1618 O O . ILE A 1 208 ? 8.627 -67.274 -6.382 1.00 69.75 208 ILE A O 1
ATOM 1622 N N . VAL A 1 209 ? 9.761 -66.046 -4.883 1.00 68.56 209 VAL A N 1
ATOM 1623 C CA . VAL A 1 209 ? 10.658 -67.128 -4.449 1.00 68.56 209 VAL A CA 1
ATOM 1624 C C . VAL A 1 209 ? 9.983 -68.093 -3.466 1.00 68.56 209 VAL A C 1
ATOM 1626 O O . VAL A 1 209 ? 10.255 -69.284 -3.539 1.00 68.56 209 VAL A O 1
ATOM 1629 N N . TYR A 1 210 ? 9.091 -67.622 -2.586 1.00 55.84 210 TYR A N 1
ATOM 1630 C CA . TYR A 1 210 ? 8.397 -68.465 -1.592 1.00 55.84 210 TYR A CA 1
ATOM 1631 C C . TYR A 1 210 ? 7.077 -69.092 -2.077 1.00 55.84 210 TYR A C 1
ATOM 1633 O O . TYR A 1 210 ? 6.497 -69.900 -1.358 1.00 55.84 210 TYR A O 1
ATOM 1641 N N . VAL A 1 211 ? 6.575 -68.724 -3.263 1.00 54.66 211 VAL A N 1
ATOM 1642 C CA . VAL A 1 211 ? 5.362 -69.315 -3.878 1.00 54.66 211 VAL A CA 1
ATOM 1643 C C . VAL A 1 211 ? 5.727 -70.355 -4.959 1.00 54.66 211 VAL A C 1
ATOM 1645 O O . VAL A 1 211 ? 4.905 -70.729 -5.793 1.00 54.66 211 VAL A O 1
ATOM 1648 N N . ARG A 1 212 ? 6.963 -70.860 -4.940 1.00 47.03 212 ARG A N 1
ATOM 1649 C CA . ARG A 1 212 ? 7.423 -72.000 -5.742 1.00 47.03 212 ARG A CA 1
ATOM 1650 C C . ARG A 1 212 ? 7.817 -73.155 -4.837 1.00 47.03 212 ARG A C 1
ATOM 1652 O O . ARG A 1 212 ? 7.643 -74.302 -5.298 1.00 47.03 212 ARG A O 1
#

pLDDT: mean 85.17, std 13.74, range [43.19, 97.25]

Sequence (212 aa):
MLTYDILRLWRNELESGVDLGAAGQSLIIMTTLPTRTIYQPNSSIYTNKINLATAAAAGLAMRLTQLNVKAGGGKLDPTKGLFEPMNNQDVYVPITPKITFRFENYGTNEIRGLYNMFIFSLNLEVSRGRRNVSQMTFDEIFLLTDVILWPLIAVQRVTDKVWPGDSNGPCRNPCLIYDCEMAGSVQEITLIILGGIIIIGVSNLARIVYVR

Foldseek 3Di:
DADLQVLLVVLVVLLVLDQQAQNQLVDKDKHKAAAQFDDDLPDCCNVVVDDVVVLQVVQLQVQLVVVQCVVVVNDHDPVDDSCVVQCVAWTWGDSDPRGIWIWHDPDDPDIDIHIKMWMWGADPCSNRSNDNSVPDGSCNGIPGAWIQHPPVQFIHGDDDRQHPPSDNPDDDDRHDPDRPPPVVVVVVVVVVVVVVVVVVVVVVVCVVVVVD